Protein AF-A0A661UA12-F1 (afdb_monomer)

Secondary structure (DSSP, 8-state):
-----S-EEE---TTTT-EEE---GGGGT---THHHHHHHHHHHHTT-HHHHHHHHHHHHHHHHS--THHHHHHSS-EEESS-HHHHHHHHHHHHHHHHHTT--EEEEESS--HHHHHHHHHHHHHHT-EEEE-HHHHHHHHHHHHHS--GGGS----S-HHHHHHHHHHHHHHHHHHS-HHHHHHHT-TTTBSSSSSB-HHHHHHHHHHHHHHHHHTT-S-------

Solvent-accessible surface area (backbone atoms only — not comparable to full-a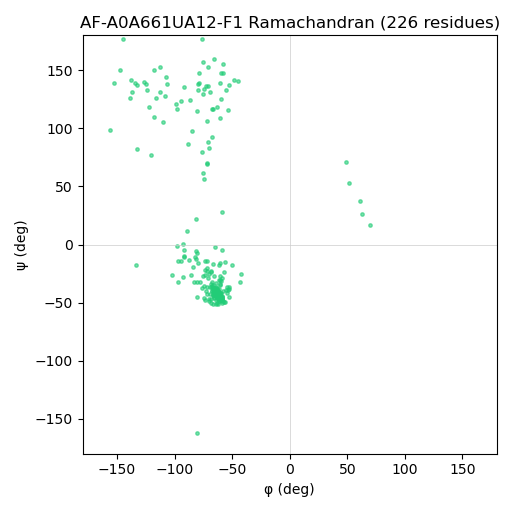tom values): 13070 Å² total; per-residue (Å²): 129,100,76,85,63,72,57,46,77,50,68,74,47,47,76,44,62,37,68,37,71,50,68,57,78,67,53,75,73,63,73,46,70,61,59,60,50,50,53,50,50,49,60,61,42,58,75,34,71,66,49,46,52,50,52,49,51,48,50,51,54,56,69,68,42,84,64,59,68,59,51,66,51,62,70,33,58,70,36,47,65,41,47,73,64,60,49,31,52,50,50,35,54,51,40,50,53,33,52,78,69,72,26,53,42,38,39,40,43,55,57,51,35,67,70,57,44,52,35,50,52,51,28,19,64,77,56,71,34,42,72,49,76,44,55,67,59,50,48,52,52,51,53,49,43,72,78,49,77,57,83,80,56,57,70,92,58,96,71,49,72,68,55,56,54,50,50,48,62,71,43,45,66,56,49,61,76,48,34,56,75,68,54,47,57,48,30,63,33,62,55,39,14,73,43,71,74,45,59,27,75,60,30,47,49,54,52,51,54,54,48,53,51,51,37,62,80,65,61,58,61,80,79,81,84,69,86,126

Foldseek 3Di:
DPDDDLAAEDEDACLQQFWDQPPDPCVVVVPDCVVVVVVVVCVVCVVDPVSVVVVVVVVVVCVPPPPCVVVVRVVRDIDGNHDLVNLLVVLLVVLVVCVVSVHAYEYEDDNFFPSNLVSNVVSCVVSVHHYDYLLVLLLVVLVVCVVPVDPVLPQPDPPDPPPLVVCQVVCVVVSPVRDDPSLQSSQPPSSQHSHSIHGGPVVVVSVVVVVVVSCVVVVSDDDPPDDD

Radius of gyration: 23.51 Å; Cα contacts (8 Å, |Δi|>4): 209; chains: 1; bounding box: 49×46×76 Å

Mean predicted aligned error: 14.19 Å

Nearest PDB structures (foldseek):
  3lfh-assembly2_D  TM=7.472E-01  e=1.656E+00  Caldanaerobacter subterraneus subsp. tengcongensis MB4
  5ffn-assembly1_A  TM=6.447E-01  e=1.310E+00  Bacillus sp. (in: firmicutes)
  5d0n-assembly1_A  TM=3.397E-01  e=5.448E-01  Zea mays
  4bjh-assembly1_A  TM=2.799E-01  e=3.835E-01  Aquifex aeolicus
  3d6n-assembly1_A  TM=2.939E-01  e=1.562E+00  Aquifex aeolicus

pLDDT: mean 73.36, std 19.19, range [36.31, 96.56]

Structure (mmCIF, N/CA/C/O backbone):
data_AF-A0A661UA12-F1
#
_entry.id   AF-A0A661UA12-F1
#
loop_
_atom_site.group_PDB
_atom_site.id
_atom_site.type_symbol
_atom_site.label_atom_id
_atom_site.label_alt_id
_atom_site.label_comp_id
_atom_site.label_asym_id
_atom_site.label_entity_id
_atom_site.label_seq_id
_atom_site.pdbx_PDB_ins_code
_atom_site.Cartn_x
_atom_site.Cartn_y
_atom_site.Cartn_z
_atom_site.occupancy
_atom_site.B_iso_or_equiv
_atom_site.auth_seq_id
_atom_site.auth_comp_id
_atom_site.auth_asym_id
_atom_site.auth_atom_id
_atom_site.pdbx_PDB_model_num
ATOM 1 N N . LEU A 1 1 ? -16.266 -18.232 2.743 1.00 44.91 1 LEU A N 1
ATOM 2 C CA . LEU A 1 1 ? -15.903 -18.510 4.149 1.00 44.91 1 LEU A CA 1
ATOM 3 C C . LEU A 1 1 ? -16.726 -17.571 5.021 1.00 44.91 1 LEU A C 1
ATOM 5 O O . LEU A 1 1 ? -16.689 -16.376 4.735 1.00 44.91 1 LEU A O 1
ATOM 9 N N . PRO A 1 2 ? -17.507 -18.055 5.996 1.00 63.28 2 PRO A N 1
ATOM 10 C CA . PRO A 1 2 ? -18.133 -17.186 6.984 1.00 63.28 2 PRO A CA 1
ATOM 11 C C . PRO A 1 2 ? -17.053 -16.765 7.990 1.00 63.28 2 PRO A C 1
ATOM 13 O O . PRO A 1 2 ? -16.884 -17.390 9.028 1.00 63.28 2 PRO A O 1
ATOM 16 N N . LEU A 1 3 ? -16.236 -15.783 7.607 1.00 75.75 3 LEU A N 1
ATOM 17 C CA . LEU A 1 3 ? -15.253 -15.160 8.494 1.00 75.75 3 LEU A CA 1
ATOM 18 C C . LEU A 1 3 ? -15.909 -13.946 9.155 1.00 75.75 3 LEU A C 1
ATOM 20 O O . LEU A 1 3 ? -16.553 -13.160 8.453 1.00 75.75 3 LEU A O 1
ATOM 24 N N . ASP A 1 4 ? -15.699 -13.794 10.460 1.00 84.25 4 ASP A N 1
ATOM 25 C CA . ASP A 1 4 ? -16.100 -12.627 11.253 1.00 84.25 4 ASP A CA 1
ATOM 26 C C . ASP A 1 4 ? -14.847 -11.996 11.886 1.00 84.25 4 ASP A C 1
ATOM 28 O O . ASP A 1 4 ? -14.501 -12.313 13.021 1.00 84.25 4 ASP A O 1
AT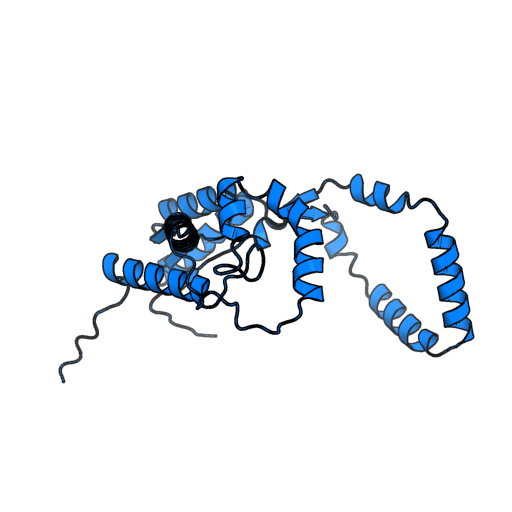OM 32 N N . PRO A 1 5 ? -14.046 -11.247 11.104 1.00 89.75 5 PRO A N 1
ATOM 33 C CA . PRO A 1 5 ? -12.780 -10.712 11.586 1.00 89.75 5 PRO A CA 1
ATOM 34 C C . PRO A 1 5 ? -12.985 -9.462 12.450 1.00 89.75 5 PRO A C 1
ATOM 36 O O . PRO A 1 5 ? -13.718 -8.555 12.060 1.00 89.75 5 PRO A O 1
ATOM 39 N N . ASP A 1 6 ? -12.232 -9.353 13.545 1.00 90.62 6 ASP A N 1
ATOM 40 C CA . ASP A 1 6 ? -12.213 -8.155 14.404 1.00 90.62 6 ASP A CA 1
ATOM 41 C C . ASP A 1 6 ? -11.505 -6.955 13.756 1.00 90.62 6 ASP A C 1
ATOM 43 O O . ASP A 1 6 ? -11.707 -5.807 14.146 1.00 90.62 6 ASP A O 1
ATOM 47 N N . LEU A 1 7 ? -10.665 -7.215 12.753 1.00 92.62 7 LEU A N 1
ATOM 48 C CA . LEU A 1 7 ? -9.922 -6.219 11.991 1.00 92.62 7 LEU A CA 1
ATOM 49 C C . LEU A 1 7 ? -9.634 -6.758 10.591 1.00 92.62 7 LEU A C 1
ATOM 51 O O . LEU A 1 7 ? -9.221 -7.905 10.420 1.00 92.62 7 LEU A O 1
ATOM 55 N N . VAL A 1 8 ? -9.770 -5.900 9.583 1.00 94.19 8 VAL A N 1
ATOM 56 C CA . VAL A 1 8 ? -9.241 -6.158 8.241 1.00 94.19 8 VAL A CA 1
ATOM 57 C C . VAL A 1 8 ? -8.050 -5.242 8.001 1.00 94.19 8 VAL A C 1
ATOM 59 O O . VAL A 1 8 ? -8.159 -4.024 8.142 1.00 94.19 8 VAL A O 1
ATOM 62 N N . THR A 1 9 ? -6.921 -5.814 7.592 1.00 94.00 9 THR A N 1
ATOM 63 C CA . THR A 1 9 ? -5.794 -5.061 7.037 1.00 94.00 9 THR A CA 1
ATOM 64 C C . THR A 1 9 ? -5.728 -5.299 5.534 1.00 94.00 9 THR A C 1
ATOM 66 O O . THR A 1 9 ? -5.950 -6.414 5.058 1.00 94.00 9 THR A O 1
ATOM 69 N N . LEU A 1 10 ? -5.465 -4.248 4.760 1.00 93.75 10 LEU A N 1
ATOM 70 C CA . LEU A 1 10 ? -5.360 -4.353 3.308 1.00 93.75 10 LEU A CA 1
ATOM 71 C C . LEU A 1 10 ? -4.192 -3.520 2.796 1.00 93.75 10 LEU A C 1
ATOM 73 O O . LEU A 1 10 ? -4.128 -2.312 3.015 1.00 93.75 10 LEU A O 1
ATOM 77 N N . CYS A 1 11 ? -3.322 -4.182 2.042 1.00 88.62 11 CYS A N 1
ATOM 78 C CA . CYS A 1 11 ? -2.333 -3.544 1.195 1.00 88.62 11 CYS A CA 1
ATOM 79 C C . CYS A 1 11 ? -2.506 -4.050 -0.224 1.00 88.62 11 CYS A C 1
ATOM 81 O O . CYS A 1 11 ? -2.598 -5.254 -0.468 1.00 88.62 11 CYS A O 1
ATOM 83 N N . VAL A 1 12 ? -2.508 -3.111 -1.158 1.00 80.44 12 VAL A N 1
ATOM 84 C CA . VAL A 1 12 ? -2.514 -3.396 -2.584 1.00 80.44 12 VAL A CA 1
ATOM 85 C C . VAL A 1 12 ? -1.225 -2.815 -3.134 1.00 80.44 12 VAL A C 1
ATOM 87 O O . VAL A 1 12 ? -1.053 -1.608 -3.112 1.00 80.44 12 VAL A O 1
ATOM 90 N N . GLY A 1 13 ? -0.277 -3.663 -3.527 1.00 75.00 13 GLY A N 1
ATOM 91 C CA . GLY A 1 13 ? 1.028 -3.204 -4.016 1.00 75.00 13 GLY A CA 1
ATOM 92 C C . GLY A 1 13 ? 0.996 -2.757 -5.482 1.00 75.00 13 GLY A C 1
ATOM 93 O O . GLY A 1 13 ? -0.061 -2.588 -6.089 1.00 75.00 13 GLY A O 1
ATOM 94 N N . VAL A 1 14 ? 2.178 -2.682 -6.096 1.00 78.06 14 VAL A N 1
ATOM 95 C CA . VAL A 1 14 ? 2.393 -2.379 -7.530 1.00 78.06 14 VAL A CA 1
ATOM 96 C C . VAL A 1 14 ? 1.569 -3.192 -8.533 1.00 78.06 14 VAL A C 1
ATOM 98 O O . VAL A 1 14 ? 1.465 -2.800 -9.694 1.00 78.06 14 VAL A O 1
ATOM 101 N N . ASN A 1 15 ? 0.994 -4.325 -8.121 1.00 79.00 15 ASN A N 1
ATOM 102 C CA . ASN A 1 15 ? 0.318 -5.261 -9.018 1.00 79.00 15 ASN A CA 1
ATOM 103 C C . ASN A 1 15 ? -0.879 -4.669 -9.766 1.00 79.00 15 ASN A C 1
ATOM 105 O O . ASN A 1 15 ? -1.140 -5.072 -10.905 1.00 79.00 15 ASN A O 1
ATOM 109 N N . ASP A 1 16 ? -1.560 -3.711 -9.148 1.00 80.94 16 ASP A N 1
ATOM 110 C CA . ASP A 1 16 ? -2.721 -3.038 -9.728 1.00 80.94 16 ASP A CA 1
ATOM 111 C C . ASP A 1 16 ? -2.302 -1.907 -10.669 1.00 80.94 16 ASP A C 1
ATOM 113 O O . ASP A 1 16 ? -2.936 -1.681 -11.700 1.00 80.94 16 ASP A O 1
ATOM 117 N N . ALA A 1 17 ? -1.173 -1.265 -10.369 1.00 79.06 17 ALA A N 1
ATOM 118 C CA . ALA A 1 17 ? -0.608 -0.204 -11.187 1.00 79.06 17 ALA A CA 1
ATOM 119 C C . ALA A 1 17 ? 0.194 -0.720 -12.395 1.00 79.06 17 ALA A C 1
ATOM 121 O O . ALA A 1 17 ? 0.512 0.066 -13.291 1.00 79.06 17 ALA A O 1
ATOM 122 N N . PHE A 1 18 ? 0.525 -2.020 -12.450 1.00 77.56 18 PHE A N 1
ATOM 123 C CA . PHE A 1 18 ? 1.264 -2.589 -13.576 1.00 77.56 18 PHE A CA 1
ATOM 124 C C . PHE A 1 18 ? 0.559 -2.322 -14.897 1.00 77.56 18 PHE A C 1
ATOM 126 O O . PHE A 1 18 ? -0.634 -2.576 -15.037 1.00 77.56 18 PHE A O 1
ATOM 133 N N . THR A 1 19 ? 1.308 -1.866 -15.896 1.00 71.81 19 THR A N 1
ATOM 134 C CA . THR A 1 19 ? 0.745 -1.676 -17.223 1.00 71.81 19 THR A CA 1
ATOM 135 C C . THR A 1 19 ? 0.667 -3.002 -17.970 1.00 71.81 19 THR A C 1
ATOM 137 O O . THR A 1 19 ? 1.610 -3.793 -18.010 1.00 71.81 19 THR A O 1
ATOM 140 N N . ILE A 1 20 ? -0.487 -3.253 -18.571 1.00 67.94 20 ILE A N 1
ATOM 141 C CA . ILE A 1 20 ? -0.740 -4.373 -19.466 1.00 67.94 20 ILE A CA 1
ATOM 142 C C . ILE A 1 20 ? -0.971 -3.825 -20.878 1.00 67.94 20 ILE A C 1
ATOM 144 O O . ILE A 1 20 ? -1.424 -2.684 -21.028 1.00 67.94 20 ILE A O 1
ATOM 148 N N . PRO A 1 21 ? -0.679 -4.610 -21.929 1.00 63.12 21 PRO A N 1
ATOM 149 C CA . PRO A 1 21 ? -1.082 -4.235 -23.277 1.00 63.12 21 PRO A CA 1
ATOM 150 C C . PRO A 1 21 ? -2.583 -3.944 -23.287 1.00 63.12 21 PRO A C 1
ATOM 152 O O . PRO A 1 21 ? -3.349 -4.694 -22.670 1.00 63.12 21 PRO A O 1
ATOM 155 N N . ASN A 1 22 ? -3.008 -2.873 -23.962 1.00 55.47 22 ASN A N 1
ATOM 156 C CA . ASN A 1 22 ? -4.425 -2.588 -24.170 1.00 55.47 22 ASN A CA 1
ATOM 157 C C . ASN A 1 22 ? -5.005 -3.584 -25.183 1.00 55.47 22 ASN A C 1
ATOM 159 O O . ASN A 1 22 ? -5.306 -3.254 -26.327 1.00 55.47 22 ASN A O 1
ATOM 163 N N . LEU A 1 23 ? -5.120 -4.834 -24.742 1.00 54.69 23 LEU A N 1
ATOM 164 C CA . LEU A 1 23 ? -5.958 -5.833 -25.371 1.00 54.69 23 LEU A CA 1
ATOM 165 C C . LEU A 1 23 ? -7.383 -5.295 -25.226 1.00 54.69 23 LEU A C 1
ATOM 167 O O . LEU A 1 23 ? -7.834 -5.032 -24.105 1.00 54.69 23 LEU A O 1
ATOM 171 N N . CYS A 1 24 ? -8.041 -5.036 -26.357 1.00 43.31 24 CYS A N 1
ATOM 172 C CA . CYS A 1 24 ? -9.445 -4.635 -26.388 1.00 43.31 24 CYS A CA 1
ATOM 173 C C . CYS A 1 24 ? -10.251 -5.590 -25.498 1.00 43.31 24 CYS A C 1
ATOM 175 O O . CYS A 1 24 ? -9.977 -6.788 -25.480 1.00 43.31 24 CYS A O 1
ATOM 177 N N . ASP A 1 25 ? -11.238 -5.082 -24.758 1.00 45.53 25 ASP A N 1
ATOM 178 C CA . ASP A 1 25 ? -12.101 -5.909 -23.903 1.00 45.53 25 ASP A CA 1
ATOM 179 C C . ASP A 1 25 ? -12.816 -7.041 -24.678 1.00 45.53 25 ASP A C 1
ATOM 181 O O . ASP A 1 25 ? -13.226 -8.033 -24.074 1.00 45.53 25 ASP A O 1
ATOM 185 N N . ASP A 1 26 ? -12.844 -6.965 -26.013 1.00 43.41 26 ASP A N 1
ATOM 186 C CA . ASP A 1 26 ? -13.228 -8.048 -26.926 1.00 43.41 26 ASP A CA 1
ATOM 187 C C . ASP A 1 26 ? -12.391 -9.334 -26.760 1.00 43.41 26 ASP A C 1
ATOM 189 O O . ASP A 1 26 ? -12.880 -10.435 -27.027 1.00 43.41 26 ASP A O 1
ATOM 193 N N . ASP A 1 27 ? -11.165 -9.250 -26.228 1.00 43.84 27 ASP A N 1
ATOM 194 C CA . ASP A 1 27 ? -10.317 -10.420 -25.976 1.00 43.84 27 ASP A CA 1
ATOM 195 C C . ASP A 1 27 ? -10.771 -11.277 -24.783 1.00 43.84 27 ASP A C 1
ATOM 197 O O . ASP A 1 27 ? -10.368 -12.440 -24.663 1.00 43.84 27 ASP A O 1
ATOM 201 N N . LYS A 1 28 ? -11.674 -10.768 -23.930 1.00 44.34 28 LYS A N 1
ATOM 202 C CA . LYS A 1 28 ? -12.352 -11.607 -22.924 1.00 44.34 28 LYS A CA 1
ATOM 203 C C . LYS A 1 28 ? -13.270 -12.641 -23.589 1.00 44.34 28 LYS A C 1
ATOM 205 O O . LYS A 1 28 ? -13.429 -13.734 -23.049 1.00 44.34 28 LYS A O 1
ATOM 210 N N . ASN A 1 29 ? -13.779 -12.346 -24.790 1.00 43.44 29 ASN A N 1
ATOM 211 C CA . ASN A 1 29 ? -14.587 -13.261 -25.601 1.00 43.44 29 ASN A CA 1
ATOM 212 C C . ASN A 1 29 ? -13.762 -14.059 -26.636 1.00 43.44 29 ASN A C 1
ATOM 214 O O . ASN A 1 29 ? -14.229 -15.089 -27.122 1.00 43.44 29 ASN A O 1
ATOM 218 N N . LEU A 1 30 ? -12.510 -13.670 -26.919 1.00 41.44 30 LEU A N 1
ATOM 219 C CA . LEU A 1 30 ? -11.564 -14.426 -27.764 1.00 41.44 30 LEU A CA 1
ATOM 220 C C . LEU A 1 30 ? -10.702 -15.450 -27.001 1.00 41.44 30 LEU A C 1
ATOM 222 O O . LEU A 1 30 ? -9.793 -16.062 -27.577 1.00 41.44 30 LEU A O 1
ATOM 226 N N . TYR A 1 31 ? -11.020 -15.754 -25.739 1.00 45.03 31 TYR A N 1
ATOM 227 C CA . TYR A 1 31 ? -10.494 -16.936 -25.039 1.00 45.03 31 TYR A CA 1
ATOM 228 C C . TYR A 1 31 ? -11.180 -18.228 -25.536 1.00 45.03 31 TYR A C 1
ATOM 230 O O . TYR A 1 31 ? -11.778 -19.010 -24.799 1.00 45.03 31 TYR A O 1
ATOM 238 N N . VAL A 1 32 ? -11.088 -18.439 -26.851 1.00 48.31 32 VAL A N 1
ATOM 239 C CA . VAL A 1 32 ? -11.777 -19.467 -27.628 1.00 48.31 32 VAL A CA 1
ATOM 240 C C . VAL A 1 32 ? -11.202 -20.866 -27.311 1.00 48.31 32 VAL A C 1
ATOM 242 O O . VAL A 1 32 ? -9.975 -21.046 -27.308 1.00 48.31 32 VAL A O 1
ATOM 245 N N . PRO A 1 33 ? -12.052 -21.901 -27.133 1.00 52.94 33 PRO A N 1
ATOM 246 C CA . PRO A 1 33 ? -11.691 -23.325 -26.996 1.00 52.94 33 PRO A CA 1
ATOM 247 C C . PRO A 1 33 ? -10.606 -23.835 -27.966 1.00 52.94 33 PRO A C 1
ATOM 249 O O . PRO A 1 33 ? -9.846 -24.755 -27.650 1.00 52.94 33 PRO A O 1
ATOM 252 N N . TRP A 1 34 ? -10.477 -23.184 -29.121 1.00 48.50 34 TRP A N 1
ATOM 253 C CA . TRP A 1 34 ? -9.482 -23.430 -30.161 1.00 48.50 34 TRP A CA 1
ATOM 254 C C . TRP A 1 34 ? -8.026 -23.387 -29.665 1.00 48.50 34 TRP A C 1
ATOM 256 O O . TRP A 1 34 ? -7.217 -24.224 -30.060 1.00 48.50 34 TRP A O 1
ATOM 266 N N . ARG A 1 35 ? -7.665 -22.499 -28.724 1.00 52.84 35 ARG A N 1
ATOM 267 C CA . ARG A 1 35 ? -6.297 -22.474 -28.157 1.00 52.84 35 ARG A CA 1
ATOM 268 C C . ARG A 1 35 ? -5.990 -23.696 -27.292 1.00 52.84 35 ARG A C 1
ATOM 270 O O . ARG A 1 35 ? -4.853 -24.172 -27.291 1.00 52.84 35 ARG A O 1
ATOM 277 N N . ARG A 1 36 ? -6.983 -24.242 -26.577 1.00 57.56 36 ARG A N 1
ATOM 278 C CA . ARG A 1 36 ? -6.830 -25.522 -25.859 1.00 57.56 36 ARG A CA 1
ATOM 279 C C . ARG A 1 36 ? -6.626 -26.665 -26.847 1.00 57.56 36 ARG A C 1
ATOM 281 O O . ARG A 1 36 ? -5.760 -27.499 -26.594 1.00 57.56 36 ARG A O 1
ATOM 288 N N . PHE A 1 37 ? -7.356 -26.661 -27.962 1.00 62.09 37 PHE A N 1
ATOM 289 C CA . PHE A 1 37 ? -7.200 -27.643 -29.033 1.00 62.09 37 PHE A CA 1
ATOM 290 C C . PHE A 1 37 ? -5.814 -27.561 -29.687 1.00 62.09 37 PHE A C 1
ATOM 292 O O . PHE A 1 37 ? -5.107 -28.563 -29.699 1.00 62.09 37 PHE A O 1
ATOM 299 N N . ILE A 1 38 ? -5.356 -26.369 -30.093 1.00 64.38 38 ILE A N 1
ATOM 300 C CA . ILE A 1 38 ? -4.004 -26.163 -30.642 1.00 64.38 38 ILE A CA 1
ATOM 301 C C . ILE A 1 38 ? -2.933 -26.590 -29.640 1.00 64.38 38 ILE A C 1
ATOM 303 O O . ILE A 1 38 ? -1.985 -27.272 -30.012 1.00 64.38 38 ILE A O 1
ATOM 307 N N . ARG A 1 39 ? -3.058 -26.227 -28.358 1.00 63.00 39 ARG A N 1
ATOM 308 C CA . ARG A 1 39 ? -2.078 -26.620 -27.335 1.00 63.00 39 ARG A CA 1
ATOM 309 C C . ARG A 1 39 ? -2.029 -28.136 -27.156 1.00 63.00 39 ARG A C 1
ATOM 311 O O . ARG A 1 39 ? -0.947 -28.689 -26.987 1.00 63.00 39 ARG A O 1
ATOM 318 N N . LYS A 1 40 ? -3.185 -28.806 -27.199 1.00 67.12 40 LYS A N 1
ATOM 319 C CA . LYS A 1 40 ? -3.282 -30.266 -27.102 1.00 67.12 40 LYS A CA 1
ATOM 320 C C . LYS A 1 40 ? -2.683 -30.923 -28.347 1.00 67.12 40 LYS A C 1
ATOM 322 O O . LYS A 1 40 ? -1.817 -31.771 -28.198 1.00 67.12 40 LYS A O 1
ATOM 327 N N . ALA A 1 41 ? -3.035 -30.449 -29.542 1.00 67.81 41 ALA A N 1
ATOM 328 C CA . ALA A 1 41 ? -2.470 -30.902 -30.810 1.00 67.81 41 ALA A CA 1
ATOM 329 C C . ALA A 1 41 ? -0.949 -30.698 -30.866 1.00 67.81 41 ALA A C 1
ATOM 331 O O . ALA A 1 41 ? -0.230 -31.632 -31.191 1.00 67.81 41 ALA A O 1
ATOM 332 N N . ARG A 1 42 ? -0.436 -29.532 -30.456 1.00 67.38 42 ARG A N 1
ATOM 333 C CA . ARG A 1 42 ? 1.007 -29.244 -30.392 1.00 67.38 42 ARG A CA 1
ATOM 334 C C . ARG A 1 42 ? 1.724 -30.125 -29.372 1.00 67.38 42 ARG A C 1
ATOM 336 O O . ARG A 1 42 ? 2.833 -30.567 -29.638 1.00 67.38 42 ARG A O 1
ATOM 343 N N . LYS A 1 43 ? 1.092 -30.427 -28.232 1.00 69.06 43 LYS A N 1
ATOM 344 C CA . LYS A 1 43 ? 1.632 -31.370 -27.239 1.00 69.06 43 LYS A CA 1
ATOM 345 C C . LYS A 1 43 ? 1.695 -32.795 -27.797 1.00 69.06 43 LYS A C 1
ATOM 347 O O . LYS A 1 43 ? 2.678 -33.485 -27.565 1.00 69.06 43 LYS A O 1
ATOM 352 N N . THR A 1 44 ? 0.685 -33.228 -28.548 1.00 70.94 44 THR A N 1
ATOM 353 C CA . THR A 1 44 ? 0.672 -34.554 -29.184 1.00 70.94 44 THR A CA 1
ATOM 354 C C . THR A 1 44 ? 1.692 -34.631 -30.321 1.00 70.94 44 THR A C 1
ATOM 356 O O . THR A 1 44 ? 2.518 -35.537 -30.348 1.00 70.94 44 THR A O 1
ATOM 359 N N . LEU A 1 45 ? 1.700 -33.637 -31.210 1.00 66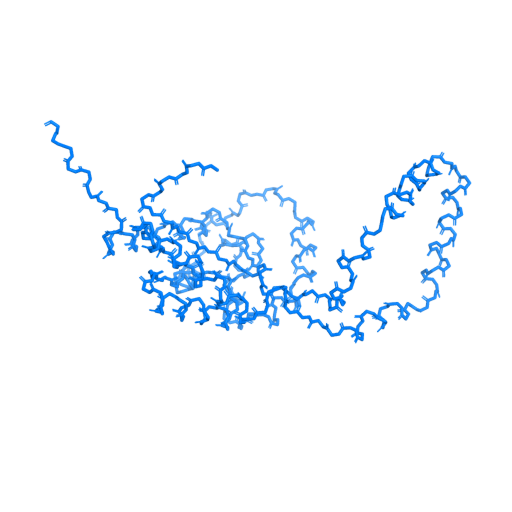.88 45 LEU A N 1
ATOM 360 C CA . LEU A 1 45 ? 2.592 -33.557 -32.366 1.00 66.88 45 LEU A CA 1
ATOM 361 C C . LEU A 1 45 ? 4.051 -33.289 -31.974 1.00 66.88 45 LEU A C 1
ATOM 363 O O . LEU A 1 45 ? 4.948 -33.717 -32.688 1.00 66.88 45 LEU A O 1
ATOM 367 N N . GLY A 1 46 ? 4.311 -32.673 -30.817 1.00 60.16 46 GLY A N 1
ATOM 368 C CA . GLY A 1 46 ? 5.656 -32.453 -30.273 1.00 60.16 46 GLY A CA 1
ATOM 369 C C . GLY A 1 46 ? 6.456 -33.731 -29.994 1.00 60.16 46 GLY A C 1
ATOM 370 O O . GLY A 1 46 ? 7.673 -33.660 -29.871 1.00 60.16 46 GLY A O 1
ATOM 371 N N . HIS A 1 47 ? 5.802 -34.898 -29.952 1.00 66.94 47 HIS A N 1
ATOM 372 C CA . HIS A 1 47 ? 6.472 -36.201 -29.860 1.00 66.94 47 HIS A CA 1
ATOM 373 C C . HIS A 1 47 ? 6.969 -36.718 -31.223 1.00 66.94 47 HIS A C 1
ATOM 375 O O . HIS A 1 47 ? 7.730 -37.681 -31.280 1.00 66.94 47 HIS A O 1
ATOM 381 N N . SER A 1 48 ? 6.570 -36.083 -32.330 1.00 73.44 48 SER A N 1
ATOM 382 C CA . SER A 1 48 ? 7.076 -36.393 -33.666 1.00 73.44 48 SER A CA 1
ATOM 383 C C . SER A 1 48 ? 8.350 -35.601 -33.951 1.00 73.44 48 SER A C 1
ATOM 385 O O . SER A 1 48 ? 8.356 -34.366 -33.919 1.00 73.44 48 SER A O 1
ATOM 387 N N . ARG A 1 49 ? 9.429 -36.317 -34.297 1.00 68.75 49 ARG A N 1
ATOM 388 C CA . ARG A 1 49 ? 10.712 -35.728 -34.727 1.00 68.75 49 ARG A CA 1
ATOM 389 C C . ARG A 1 49 ? 10.567 -34.846 -35.972 1.00 68.75 49 ARG A C 1
ATOM 391 O O . ARG A 1 49 ? 11.269 -33.851 -36.111 1.00 68.75 49 ARG A O 1
ATOM 398 N N . LEU A 1 50 ? 9.620 -35.176 -36.852 1.00 71.31 50 LEU A N 1
ATOM 399 C CA . LEU A 1 50 ? 9.330 -34.391 -38.052 1.00 71.31 50 LEU A CA 1
ATOM 400 C C . LEU A 1 50 ? 8.643 -33.066 -37.701 1.00 71.31 50 LEU A C 1
ATOM 402 O O . LEU A 1 50 ? 9.010 -32.021 -38.228 1.00 71.31 50 LEU A O 1
ATOM 406 N N . PHE A 1 51 ? 7.686 -33.088 -36.769 1.00 69.75 51 PHE A N 1
ATOM 407 C CA . PHE A 1 51 ? 7.016 -31.873 -36.307 1.00 69.75 51 PHE A CA 1
ATOM 408 C C . PHE A 1 51 ? 7.968 -30.958 -35.537 1.00 69.75 51 PHE A C 1
ATOM 410 O O . PHE A 1 51 ? 7.911 -29.751 -35.716 1.00 69.75 51 PHE A O 1
ATOM 417 N N . THR A 1 52 ? 8.884 -31.503 -34.733 1.00 65.06 52 THR A N 1
ATOM 418 C CA . THR A 1 52 ? 9.904 -30.696 -34.040 1.00 65.06 52 THR A CA 1
ATOM 419 C C . THR A 1 52 ? 10.905 -30.071 -35.011 1.00 65.06 52 THR A C 1
ATOM 421 O O . THR A 1 52 ? 11.283 -28.917 -34.814 1.00 65.06 52 THR A O 1
ATOM 424 N N . LEU A 1 53 ? 11.284 -30.767 -36.089 1.00 70.56 53 LEU A N 1
ATOM 425 C CA . LEU A 1 53 ? 12.107 -30.203 -37.169 1.00 70.56 53 LEU A CA 1
ATOM 426 C C . LEU A 1 53 ? 11.373 -29.094 -37.936 1.00 70.56 53 LEU A C 1
ATOM 428 O O . LEU A 1 53 ? 11.941 -28.026 -38.161 1.00 70.56 53 LEU A O 1
ATOM 432 N N . LEU A 1 54 ? 10.103 -29.311 -38.285 1.00 69.44 54 LEU A N 1
ATOM 433 C CA . LEU A 1 54 ? 9.277 -28.313 -38.966 1.00 69.44 54 LEU A CA 1
ATOM 434 C C . LEU A 1 54 ? 8.980 -27.100 -38.074 1.00 69.44 54 LEU A C 1
ATOM 436 O O . LEU A 1 54 ? 9.116 -25.974 -38.537 1.00 69.44 54 LEU A O 1
ATOM 440 N N . ASP A 1 55 ? 8.647 -27.299 -36.797 1.00 64.00 55 ASP A N 1
ATOM 441 C CA . ASP A 1 55 ? 8.413 -26.214 -35.831 1.00 64.00 55 ASP A CA 1
ATOM 442 C C . ASP A 1 55 ? 9.707 -25.416 -35.615 1.00 64.00 55 ASP A C 1
ATOM 444 O O . ASP A 1 55 ? 9.681 -24.190 -35.597 1.00 64.00 55 ASP A O 1
ATOM 448 N N . SER A 1 56 ? 10.866 -26.083 -35.579 1.00 65.31 56 SER A N 1
ATOM 449 C CA . SER A 1 56 ? 12.176 -25.420 -35.508 1.00 65.31 56 SER A CA 1
ATOM 450 C C . SER A 1 56 ? 12.493 -24.609 -36.770 1.00 65.31 56 SER A C 1
ATOM 452 O O . SER A 1 56 ? 12.965 -23.476 -36.662 1.00 65.31 56 SER A O 1
ATOM 454 N N . GLY A 1 57 ? 12.192 -25.139 -37.960 1.00 67.75 57 GLY A N 1
ATOM 455 C CA . GLY A 1 57 ? 12.350 -24.426 -39.233 1.00 67.75 57 GLY A CA 1
ATOM 456 C C . GLY A 1 57 ? 11.404 -23.228 -39.368 1.00 67.75 57 GLY A C 1
ATOM 457 O O . GLY A 1 57 ? 11.814 -22.155 -39.809 1.00 67.75 57 GLY A O 1
ATOM 458 N N . VAL A 1 58 ? 10.159 -23.372 -38.909 1.00 65.56 58 VAL A N 1
ATOM 459 C CA . VAL A 1 58 ? 9.161 -22.296 -38.848 1.00 65.56 58 VAL A CA 1
ATOM 460 C C . VAL A 1 58 ? 9.573 -21.228 -37.832 1.00 65.56 58 VAL A C 1
ATOM 462 O O . VAL A 1 58 ? 9.519 -20.045 -38.152 1.00 65.56 58 VAL A O 1
ATOM 465 N N . ILE A 1 59 ? 10.059 -21.605 -36.645 1.00 57.97 59 ILE A N 1
ATOM 466 C CA . ILE A 1 59 ? 10.595 -20.666 -35.644 1.00 57.97 59 ILE A CA 1
ATOM 467 C C . ILE A 1 59 ? 11.815 -19.924 -36.198 1.00 57.97 59 ILE A C 1
ATOM 469 O O . ILE A 1 59 ? 11.943 -18.721 -35.977 1.00 57.97 59 ILE A O 1
ATOM 473 N N . TRP A 1 60 ? 12.693 -20.599 -36.939 1.00 61.97 60 TRP A N 1
ATOM 474 C CA . TRP A 1 60 ? 13.844 -19.976 -37.594 1.00 61.97 60 TRP A CA 1
ATOM 475 C C . TRP A 1 60 ? 13.426 -18.981 -38.692 1.00 61.97 60 TRP A C 1
ATOM 477 O O . TRP A 1 60 ? 13.954 -17.870 -38.742 1.00 61.97 60 TRP A O 1
ATOM 487 N N . LEU A 1 61 ? 12.419 -19.317 -39.505 1.00 56.41 61 LEU A N 1
ATOM 488 C CA . LEU A 1 61 ? 11.822 -18.421 -40.507 1.00 56.41 61 LEU A CA 1
ATOM 489 C C . LEU A 1 61 ? 11.094 -17.223 -39.875 1.00 56.41 61 LEU A C 1
ATOM 491 O O . LEU A 1 61 ? 11.222 -16.102 -40.364 1.00 56.41 61 LEU A O 1
ATOM 495 N N . ILE A 1 62 ? 10.371 -17.434 -38.772 1.00 55.22 62 ILE A N 1
ATOM 496 C CA . ILE A 1 62 ? 9.698 -16.370 -38.009 1.00 55.22 62 ILE A CA 1
ATOM 497 C C . ILE A 1 62 ? 10.728 -15.445 -37.349 1.00 55.22 62 ILE A C 1
ATOM 499 O O . ILE A 1 62 ? 10.554 -14.232 -37.387 1.00 55.22 62 ILE A O 1
ATOM 503 N N . LYS A 1 63 ? 11.825 -15.990 -36.803 1.00 52.41 63 LYS A N 1
ATOM 504 C CA . LYS A 1 63 ? 12.931 -15.208 -36.219 1.00 52.41 63 LYS A CA 1
ATOM 505 C C . LYS A 1 63 ? 13.732 -14.407 -37.254 1.00 52.41 63 LYS A C 1
ATOM 507 O O . LYS A 1 63 ? 14.374 -13.434 -36.877 1.00 52.41 63 LYS A O 1
ATOM 512 N N . ARG A 1 64 ? 13.725 -14.813 -38.531 1.00 51.28 64 ARG A N 1
ATOM 513 C CA . ARG A 1 64 ? 14.402 -14.106 -39.636 1.00 51.28 64 ARG A CA 1
ATOM 514 C C . ARG A 1 64 ? 13.562 -13.015 -40.293 1.00 51.28 64 ARG A C 1
ATOM 516 O O . ARG A 1 64 ? 14.117 -12.207 -41.034 1.00 51.28 64 ARG A O 1
ATOM 523 N N . ARG A 1 65 ? 12.253 -12.958 -40.039 1.00 41.41 65 ARG A N 1
ATOM 524 C CA . ARG A 1 65 ? 11.479 -11.762 -40.374 1.00 41.41 65 ARG A CA 1
ATOM 525 C C . ARG A 1 65 ? 11.820 -10.693 -39.332 1.00 41.41 65 ARG A C 1
ATOM 527 O O . ARG A 1 65 ? 11.736 -11.011 -38.146 1.00 41.41 65 ARG A O 1
ATOM 534 N N . PRO A 1 66 ? 12.187 -9.454 -39.719 1.00 40.00 66 PRO A N 1
ATOM 535 C CA . PRO A 1 66 ? 12.189 -8.354 -38.765 1.00 40.00 66 PRO A CA 1
ATOM 536 C C . PRO A 1 66 ? 10.793 -8.331 -38.147 1.00 40.00 66 PRO A C 1
ATOM 538 O O . PRO A 1 66 ? 9.789 -8.233 -38.853 1.00 40.00 66 PRO A O 1
ATOM 541 N N . THR A 1 67 ? 10.715 -8.594 -36.849 1.00 41.59 67 THR A N 1
ATOM 542 C CA . THR A 1 67 ? 9.455 -8.766 -36.138 1.00 41.59 67 THR A CA 1
ATOM 543 C C . THR A 1 67 ? 8.738 -7.424 -36.048 1.00 41.59 67 THR A C 1
ATOM 545 O O . THR A 1 67 ? 8.763 -6.789 -35.001 1.00 41.59 67 THR A O 1
ATOM 548 N N . SER A 1 68 ? 8.012 -7.036 -37.100 1.00 42.41 68 SER A N 1
ATOM 549 C CA . SER A 1 68 ? 6.964 -6.003 -37.028 1.00 42.41 68 SER A CA 1
ATOM 550 C C . SER A 1 68 ? 5.786 -6.435 -36.137 1.00 42.41 68 SER A C 1
ATOM 552 O O . SER A 1 68 ? 4.864 -5.673 -35.869 1.00 42.41 68 SER A O 1
ATOM 554 N N . VAL A 1 69 ? 5.824 -7.661 -35.601 1.00 42.25 69 VAL A N 1
ATOM 555 C CA . VAL A 1 69 ? 4.929 -8.136 -34.535 1.00 42.25 69 VAL A CA 1
ATOM 556 C C . VAL A 1 69 ? 5.210 -7.423 -33.202 1.00 42.25 69 VAL A C 1
ATOM 558 O O . VAL A 1 69 ? 4.305 -7.323 -32.374 1.00 42.25 69 VAL A O 1
ATOM 561 N N . ASN A 1 70 ? 6.415 -6.869 -33.003 1.00 39.50 70 ASN A N 1
ATOM 562 C CA . ASN A 1 70 ? 6.652 -5.927 -31.905 1.00 39.50 70 ASN A CA 1
ATOM 563 C C . ASN A 1 70 ? 6.011 -4.557 -32.175 1.00 39.50 70 ASN A C 1
ATOM 565 O O . ASN A 1 70 ? 5.606 -3.909 -31.217 1.00 39.50 70 ASN A O 1
ATOM 569 N N . ASP A 1 71 ? 5.811 -4.168 -33.438 1.00 39.97 71 ASP A N 1
ATOM 570 C CA . ASP A 1 71 ? 5.168 -2.895 -33.795 1.00 39.97 71 ASP A CA 1
ATOM 571 C C . ASP A 1 71 ? 3.631 -2.959 -33.718 1.00 39.97 71 ASP A C 1
ATOM 573 O O . ASP A 1 71 ? 2.961 -2.008 -33.314 1.00 39.97 71 ASP A O 1
ATOM 577 N N . ALA A 1 72 ? 3.039 -4.121 -34.012 1.00 38.19 72 ALA A N 1
ATOM 578 C CA . ALA A 1 72 ? 1.593 -4.327 -33.874 1.00 38.19 72 ALA A CA 1
ATOM 579 C C . ALA A 1 72 ? 1.124 -4.418 -32.405 1.00 38.19 72 ALA A C 1
ATOM 581 O O . ALA A 1 72 ? -0.041 -4.169 -32.111 1.00 38.19 72 ALA A O 1
ATOM 582 N N . ARG A 1 73 ? 2.024 -4.763 -31.469 1.00 42.81 73 ARG A N 1
ATOM 583 C CA . ARG A 1 73 ? 1.764 -4.676 -30.020 1.00 42.81 73 ARG A CA 1
ATOM 584 C C . ARG A 1 73 ? 2.217 -3.354 -29.406 1.00 42.81 73 ARG A C 1
ATOM 586 O O . ARG A 1 73 ? 1.616 -2.949 -28.422 1.00 42.81 73 ARG A O 1
ATOM 593 N N . SER A 1 74 ? 3.226 -2.681 -29.965 1.00 44.47 74 SER A N 1
ATOM 594 C CA . SER A 1 74 ? 3.647 -1.350 -29.499 1.00 44.47 74 SER A CA 1
ATOM 595 C C . SER A 1 74 ? 2.662 -0.244 -29.895 1.00 44.47 74 SER A C 1
ATOM 597 O O . SER A 1 74 ? 2.604 0.784 -29.228 1.00 44.47 74 SER A O 1
ATOM 599 N N . SER A 1 75 ? 1.850 -0.470 -30.934 1.00 43.25 75 SER A N 1
ATOM 600 C CA . SER A 1 75 ? 0.757 0.426 -31.339 1.00 43.25 75 SER A CA 1
ATOM 601 C C . SER A 1 75 ? -0.514 0.284 -30.493 1.00 43.25 75 SER A C 1
ATOM 603 O O . SER A 1 75 ? -1.351 1.186 -30.496 1.00 43.25 75 SER A O 1
ATOM 605 N N . GLN A 1 76 ? -0.658 -0.797 -29.718 1.00 54.03 76 GLN A N 1
ATOM 606 C CA . GLN A 1 76 ? -1.672 -0.881 -28.668 1.00 54.03 76 GLN A CA 1
ATOM 607 C C . GLN A 1 76 ? -1.092 -0.236 -27.412 1.00 54.03 76 GLN A C 1
ATOM 609 O O . GLN A 1 76 ? -0.316 -0.863 -26.694 1.00 54.03 76 GLN A O 1
ATOM 614 N N . GLY A 1 77 ? -1.432 1.035 -27.170 1.00 61.94 77 GLY A N 1
ATOM 615 C CA . GLY A 1 77 ? -0.962 1.777 -25.996 1.00 61.94 77 GLY A CA 1
ATOM 616 C C . GLY A 1 77 ? -1.063 0.944 -24.713 1.00 61.94 77 GLY A C 1
ATOM 617 O O . GLY A 1 77 ? -2.004 0.180 -24.527 1.00 61.94 77 GLY A O 1
ATOM 618 N N . MET A 1 78 ? -0.073 1.040 -23.834 1.00 70.62 78 MET A N 1
ATOM 619 C CA . MET A 1 78 ? -0.092 0.325 -22.558 1.00 70.62 78 MET A CA 1
ATOM 620 C C . MET A 1 78 ? -1.081 1.016 -21.612 1.00 70.62 78 MET A C 1
ATOM 622 O O . MET A 1 78 ? -1.045 2.240 -21.486 1.00 70.62 78 MET A O 1
ATOM 626 N N . LYS A 1 79 ? -1.946 0.256 -20.932 1.00 72.62 79 LYS A N 1
ATOM 627 C CA . LYS A 1 79 ? -2.854 0.791 -19.901 1.00 72.62 79 LYS A CA 1
ATOM 628 C C . LYS A 1 79 ? -2.551 0.166 -18.542 1.00 72.62 79 LYS A C 1
ATOM 630 O O . LYS A 1 79 ? -2.097 -0.977 -18.517 1.00 72.62 79 LYS A O 1
ATOM 635 N N . PRO A 1 80 ? -2.775 0.863 -17.417 1.00 76.94 80 PRO A N 1
ATOM 636 C CA . PRO A 1 80 ? -2.699 0.225 -16.107 1.00 76.94 80 PRO A CA 1
ATOM 637 C C . PRO A 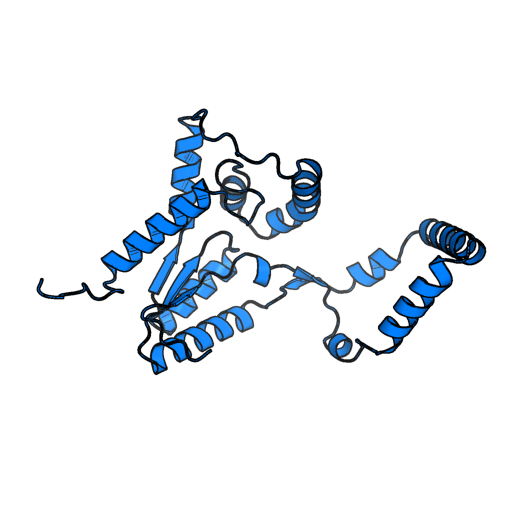1 80 ? -3.679 -0.954 -16.026 1.00 76.94 80 PRO A C 1
ATOM 639 O O . PRO A 1 80 ? -4.735 -0.949 -16.663 1.00 76.94 80 PRO A O 1
ATOM 642 N N . ARG A 1 81 ? -3.312 -1.984 -15.262 1.00 82.81 81 ARG A N 1
ATOM 643 C CA . ARG A 1 81 ? -4.122 -3.189 -15.059 1.00 82.81 81 ARG A CA 1
ATOM 644 C C . ARG A 1 81 ? -5.448 -2.858 -14.392 1.00 82.81 81 ARG A C 1
ATOM 646 O O . ARG A 1 81 ? -6.476 -3.401 -14.790 1.00 82.81 81 ARG A O 1
ATO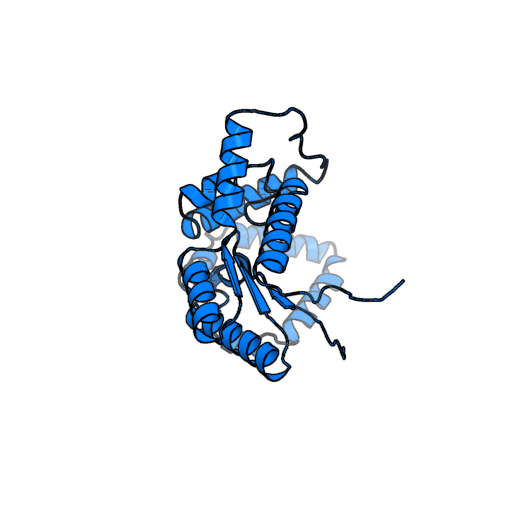M 653 N N . VAL A 1 82 ? -5.398 -1.978 -13.401 1.00 86.19 82 VAL A N 1
ATOM 654 C CA . VAL A 1 82 ? -6.552 -1.344 -12.777 1.00 86.19 82 VAL A CA 1
ATOM 655 C C . VAL A 1 82 ? -6.343 0.149 -12.940 1.00 86.19 82 VAL A C 1
ATOM 657 O O . VAL A 1 82 ? -5.343 0.668 -12.465 1.00 86.19 82 VAL A O 1
ATOM 660 N N . ASP A 1 83 ? -7.229 0.848 -13.643 1.00 89.56 83 ASP A N 1
ATOM 661 C CA . ASP A 1 83 ? -7.111 2.302 -13.733 1.00 89.56 83 ASP A CA 1
ATOM 662 C C . ASP A 1 83 ? -7.333 2.961 -12.362 1.00 89.56 83 ASP A C 1
ATOM 664 O O . ASP A 1 83 ? -7.929 2.381 -11.452 1.00 89.56 83 ASP A O 1
ATOM 668 N N . LEU A 1 84 ? -6.845 4.193 -12.215 1.00 90.31 84 LEU A N 1
ATOM 669 C CA . LEU A 1 84 ? -6.823 4.883 -10.927 1.00 90.31 84 LEU A CA 1
ATOM 670 C C . LEU A 1 84 ? -8.224 5.083 -10.326 1.00 90.31 84 LEU A C 1
ATOM 672 O O . LEU A 1 84 ? -8.376 5.031 -9.104 1.00 90.31 84 LEU A O 1
ATOM 676 N N . GLN A 1 85 ? -9.240 5.297 -11.168 1.00 92.00 85 GLN A N 1
ATOM 677 C CA . GLN A 1 85 ? -10.613 5.491 -10.713 1.00 92.00 85 GLN A CA 1
ATOM 678 C C . GLN A 1 85 ? -11.212 4.161 -10.251 1.00 92.00 85 GLN A C 1
ATOM 680 O O . GLN A 1 85 ? -11.697 4.080 -9.125 1.00 92.00 85 GLN A O 1
ATOM 685 N N . SER A 1 86 ? -11.072 3.094 -11.044 1.00 92.75 86 SER A N 1
ATOM 686 C CA . SER A 1 86 ? -11.490 1.746 -10.637 1.00 92.75 86 SER A CA 1
ATOM 687 C C . SER A 1 86 ? -10.795 1.287 -9.354 1.00 92.75 86 SER A C 1
ATOM 689 O O . SER A 1 86 ? -11.423 0.686 -8.485 1.00 92.75 86 SER A O 1
ATOM 691 N N . TYR A 1 87 ? -9.504 1.587 -9.197 1.00 94.00 87 TYR A N 1
ATOM 692 C CA . TYR A 1 87 ? -8.752 1.298 -7.977 1.00 94.00 87 TYR A CA 1
ATOM 693 C C . TYR A 1 87 ? -9.364 2.006 -6.759 1.00 94.00 87 TYR A C 1
ATOM 695 O O . TYR A 1 87 ? -9.639 1.374 -5.737 1.00 94.00 87 TYR A O 1
ATOM 703 N N . TYR A 1 88 ? -9.640 3.305 -6.885 1.00 95.31 88 TYR A N 1
ATOM 704 C CA . TYR A 1 88 ? -10.297 4.098 -5.849 1.00 95.31 88 TYR A CA 1
ATOM 705 C C . TYR A 1 88 ? -11.695 3.560 -5.497 1.00 95.31 88 TYR A C 1
ATOM 707 O O . TYR A 1 88 ? -12.006 3.370 -4.317 1.00 95.31 88 TYR A O 1
ATOM 715 N N . ASP A 1 89 ? -12.515 3.257 -6.504 1.00 95.19 89 ASP A N 1
ATOM 716 C CA . ASP A 1 89 ? -13.881 2.757 -6.323 1.00 95.19 89 ASP A CA 1
ATOM 717 C C . ASP A 1 89 ? -13.895 1.368 -5.665 1.00 95.19 89 ASP A C 1
ATOM 719 O O . ASP A 1 89 ? -14.713 1.101 -4.777 1.00 95.19 89 ASP A O 1
ATOM 723 N N . ASN A 1 90 ? -12.937 0.503 -6.014 1.00 94.94 90 ASN A N 1
ATOM 724 C CA . ASN A 1 90 ? -12.748 -0.796 -5.370 1.00 94.94 90 ASN A CA 1
ATOM 725 C C . ASN A 1 90 ? -12.422 -0.645 -3.879 1.00 94.94 90 ASN A C 1
ATOM 727 O O . ASN A 1 90 ? -13.039 -1.309 -3.042 1.00 94.94 90 ASN A O 1
ATOM 731 N N . LEU A 1 91 ? -11.495 0.252 -3.527 1.00 96.31 91 LEU A N 1
ATOM 732 C CA . LEU A 1 91 ? -11.145 0.514 -2.129 1.00 96.31 91 LEU A CA 1
ATOM 733 C C . LEU A 1 91 ? -12.332 1.067 -1.335 1.00 96.31 91 LEU A C 1
ATOM 735 O O . LEU A 1 91 ? -12.576 0.624 -0.210 1.00 96.31 91 LEU A O 1
ATOM 739 N N . LEU A 1 92 ? -13.108 1.986 -1.919 1.00 95.75 92 LEU A N 1
ATOM 740 C CA . LEU A 1 92 ? -14.336 2.479 -1.296 1.00 95.75 92 LEU A CA 1
ATOM 741 C C . LEU A 1 92 ? -15.353 1.359 -1.074 1.00 95.75 92 LEU A C 1
ATOM 743 O O . LEU A 1 92 ? -15.933 1.274 0.008 1.00 95.75 92 LEU A O 1
ATOM 747 N N . SER A 1 93 ? -15.558 0.492 -2.065 1.00 95.88 93 SER A N 1
ATOM 748 C CA . SER A 1 93 ? -16.485 -0.639 -1.967 1.00 95.88 93 SER A CA 1
ATOM 749 C C . SER A 1 93 ? -16.096 -1.603 -0.838 1.00 95.88 93 SER A C 1
ATOM 751 O O . SER A 1 93 ? -16.946 -2.010 -0.032 1.00 95.88 93 SER A O 1
ATOM 753 N N . ILE A 1 94 ? -14.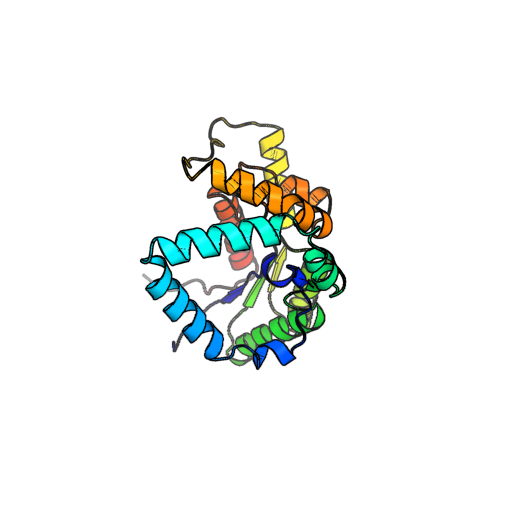799 -1.906 -0.709 1.00 95.38 94 ILE A N 1
ATOM 754 C CA . ILE A 1 94 ? -14.257 -2.717 0.390 1.00 95.38 94 ILE A CA 1
ATOM 755 C C . ILE A 1 94 ? -14.504 -2.023 1.733 1.00 95.38 94 ILE A C 1
ATOM 757 O O . ILE A 1 94 ? -15.095 -2.617 2.636 1.00 95.38 94 ILE A O 1
ATOM 761 N N . ALA A 1 95 ? -14.131 -0.749 1.857 1.00 95.31 95 ALA A N 1
ATOM 762 C CA . ALA A 1 95 ? -14.275 0.003 3.100 1.00 95.31 95 ALA A CA 1
ATOM 763 C C . ALA A 1 95 ? -15.735 0.143 3.550 1.00 95.31 95 ALA A C 1
ATOM 765 O O . ALA A 1 95 ? -16.051 -0.042 4.726 1.00 95.31 95 ALA A O 1
ATOM 766 N N . GLN A 1 96 ? -16.652 0.396 2.617 1.00 94.06 96 GLN A N 1
ATOM 767 C CA . GLN A 1 96 ? -18.087 0.417 2.893 1.00 94.06 96 GLN A CA 1
ATOM 768 C C . GLN A 1 96 ? -18.599 -0.951 3.349 1.00 94.06 96 GLN A C 1
ATOM 770 O O . GLN A 1 96 ? -19.459 -1.022 4.227 1.00 94.06 96 GLN A O 1
ATOM 775 N N . THR A 1 97 ? -18.078 -2.039 2.779 1.00 94.00 97 THR A N 1
ATOM 776 C CA . THR A 1 97 ? -18.448 -3.400 3.178 1.00 94.00 97 THR A CA 1
ATOM 777 C C . THR A 1 97 ? -18.004 -3.705 4.604 1.00 94.00 97 THR A C 1
ATOM 779 O O . THR A 1 97 ? -18.830 -4.175 5.387 1.00 94.00 97 THR A O 1
ATOM 782 N N . CYS A 1 98 ? -16.762 -3.376 4.969 1.00 93.94 98 CYS A N 1
ATOM 783 C CA . CYS A 1 98 ? -16.276 -3.511 6.345 1.00 93.94 98 CYS A CA 1
ATOM 784 C C . CYS A 1 98 ? -17.120 -2.666 7.309 1.00 93.94 98 CYS A C 1
ATOM 786 O O . CYS A 1 98 ? -17.634 -3.174 8.304 1.00 93.94 98 CYS A O 1
ATOM 788 N N . ARG A 1 99 ? -17.387 -1.404 6.950 1.00 92.19 99 ARG A N 1
ATOM 789 C CA . ARG A 1 99 ? -18.183 -0.484 7.771 1.00 92.19 99 ARG A CA 1
ATOM 790 C C . ARG A 1 99 ? -19.614 -0.966 8.008 1.00 92.19 99 ARG A C 1
ATOM 792 O O . ARG A 1 99 ? -20.096 -0.861 9.130 1.00 92.19 99 ARG A O 1
ATOM 799 N N . ARG A 1 100 ? -20.295 -1.512 6.991 1.00 92.69 100 ARG A N 1
ATOM 800 C CA . ARG A 1 100 ? -21.647 -2.093 7.146 1.00 92.69 100 ARG A CA 1
ATOM 801 C C . ARG A 1 100 ? -21.678 -3.265 8.127 1.00 92.69 100 ARG A C 1
ATOM 803 O O . ARG A 1 100 ? -22.721 -3.522 8.712 1.00 92.69 100 ARG A O 1
ATOM 810 N N . ARG A 1 101 ? -20.554 -3.963 8.288 1.00 91.62 101 ARG A N 1
ATOM 811 C CA . ARG A 1 101 ? -20.394 -5.075 9.231 1.00 91.62 101 ARG A CA 1
ATOM 812 C C . ARG A 1 101 ? -19.845 -4.641 10.591 1.00 91.62 101 ARG A C 1
ATOM 814 O O . ARG A 1 101 ? -19.662 -5.488 11.448 1.00 91.62 101 ARG A O 1
ATOM 821 N N . GLY A 1 102 ? -19.573 -3.349 10.795 1.00 91.62 102 GLY A N 1
ATOM 822 C CA . GLY A 1 102 ? -18.946 -2.858 12.025 1.00 91.62 102 GLY A CA 1
ATOM 823 C C . GLY A 1 102 ? -17.476 -3.260 12.179 1.00 91.62 102 GLY A C 1
ATOM 824 O O . GLY A 1 102 ? -16.945 -3.160 13.278 1.00 91.62 102 GLY A O 1
ATOM 825 N N . ILE A 1 103 ? -16.819 -3.689 11.097 1.00 92.38 103 ILE A N 1
ATOM 826 C CA . ILE A 1 103 ? -15.436 -4.171 11.115 1.00 92.38 103 ILE A CA 1
ATOM 827 C C . ILE A 1 103 ? -14.492 -3.007 10.769 1.00 92.38 103 ILE A C 1
ATOM 829 O O . ILE A 1 103 ? -14.646 -2.402 9.698 1.00 92.38 103 ILE A O 1
ATOM 833 N N . PRO A 1 104 ? -13.506 -2.678 11.621 1.00 93.94 104 PRO A N 1
ATOM 834 C CA . PRO A 1 104 ? -12.459 -1.720 11.295 1.00 93.94 104 PRO A CA 1
ATOM 835 C C . PRO A 1 104 ? -11.638 -2.171 10.081 1.00 93.94 104 PRO A C 1
ATOM 837 O O . PRO A 1 104 ? -11.272 -3.339 9.945 1.00 93.94 104 PRO A O 1
ATOM 840 N N . LEU A 1 105 ? -11.311 -1.221 9.205 1.00 95.69 105 LEU A N 1
ATOM 841 C CA . LEU A 1 105 ? -10.403 -1.436 8.080 1.00 95.69 105 LEU A CA 1
ATOM 842 C C . LEU A 1 105 ? -9.165 -0.559 8.248 1.00 95.69 105 LEU A C 1
ATOM 844 O O . LEU A 1 105 ? -9.288 0.661 8.367 1.00 95.69 105 LEU A O 1
ATOM 848 N N . LEU A 1 106 ? -7.989 -1.180 8.204 1.00 96.25 106 LEU A N 1
ATOM 849 C CA . LEU A 1 106 ? -6.691 -0.518 8.148 1.00 96.25 106 LEU A CA 1
ATOM 850 C C . LEU A 1 106 ? -6.069 -0.727 6.765 1.00 96.25 106 LEU A C 1
ATOM 852 O O . LEU A 1 106 ? -5.584 -1.809 6.430 1.00 96.25 106 LEU A O 1
ATOM 856 N N . LEU A 1 107 ? -6.085 0.328 5.960 1.00 95.88 107 LEU A N 1
ATOM 857 C CA . LEU A 1 107 ? -5.339 0.406 4.714 1.00 95.88 107 LEU A CA 1
ATOM 858 C C . LEU A 1 107 ? -3.880 0.745 5.019 1.00 95.88 107 LEU A C 1
ATOM 860 O O . LEU A 1 107 ? -3.601 1.611 5.850 1.00 95.88 107 LEU A O 1
ATOM 864 N N . PHE A 1 108 ? -2.949 0.094 4.335 1.00 94.12 108 PHE A N 1
ATOM 865 C CA . PHE A 1 108 ? -1.543 0.459 4.417 1.00 94.12 108 PHE A CA 1
ATOM 866 C C . PHE A 1 108 ? -0.873 0.425 3.052 1.00 94.12 108 PHE A C 1
ATOM 868 O O . PHE A 1 108 ? -1.149 -0.454 2.234 1.00 94.12 108 PHE A O 1
ATOM 875 N N . SER A 1 109 ? 0.015 1.389 2.818 1.00 91.12 109 SER A N 1
ATOM 876 C CA . SER A 1 109 ? 0.771 1.507 1.575 1.00 91.12 109 SER A CA 1
ATOM 877 C C . SER A 1 109 ? 2.253 1.240 1.795 1.00 91.12 109 SER A C 1
ATOM 879 O O . SER A 1 109 ? 2.891 1.829 2.665 1.00 91.12 109 SER A O 1
ATOM 881 N N . PHE A 1 110 ? 2.819 0.390 0.947 1.00 86.62 110 PHE A N 1
ATOM 882 C CA . PHE A 1 110 ? 4.250 0.315 0.673 1.00 86.62 110 PHE A CA 1
ATOM 883 C C . PHE A 1 110 ? 4.412 -0.106 -0.788 1.00 86.62 110 PHE A C 1
ATOM 885 O O . PHE A 1 110 ? 3.551 -0.811 -1.313 1.00 86.62 110 PHE A O 1
ATOM 892 N N . SER A 1 111 ? 5.493 0.304 -1.457 1.00 80.69 111 SER A N 1
ATOM 893 C CA . SER A 1 111 ? 5.726 -0.085 -2.858 1.00 80.69 111 SER A CA 1
ATOM 894 C C . SER A 1 111 ? 4.518 0.199 -3.762 1.00 80.69 111 SER A C 1
ATOM 896 O O . SER A 1 111 ? 3.993 -0.674 -4.449 1.00 80.69 111 SER A O 1
ATOM 898 N N . LEU A 1 112 ? 4.041 1.441 -3.723 1.00 85.12 112 LEU A N 1
ATOM 899 C CA . LEU A 1 112 ? 2.926 1.936 -4.528 1.00 85.12 112 LEU A CA 1
ATOM 900 C C . LEU A 1 112 ? 3.366 3.195 -5.277 1.00 85.12 112 LEU A C 1
ATOM 902 O O . LEU A 1 112 ? 4.063 4.019 -4.686 1.00 85.12 112 LEU A O 1
ATOM 906 N N . PRO A 1 113 ? 2.967 3.380 -6.546 1.00 85.00 113 PRO A N 1
ATOM 907 C CA . PRO A 1 113 ? 3.140 4.662 -7.217 1.00 85.00 113 PRO A CA 1
ATOM 908 C C . PRO A 1 113 ? 2.391 5.775 -6.482 1.00 85.00 113 PRO A C 1
ATOM 910 O O . PRO A 1 113 ? 1.302 5.546 -5.945 1.00 85.00 113 PRO A O 1
ATOM 913 N N . ASP A 1 114 ? 2.934 6.991 -6.517 1.00 85.62 114 ASP A N 1
ATOM 914 C CA . ASP A 1 114 ? 2.425 8.133 -5.752 1.00 85.62 114 ASP A CA 1
ATOM 915 C C . ASP A 1 114 ? 0.928 8.409 -5.991 1.00 85.62 114 ASP A C 1
ATOM 917 O O . ASP A 1 114 ? 0.193 8.718 -5.054 1.00 85.62 114 ASP A O 1
ATOM 921 N N . ASP A 1 115 ? 0.450 8.272 -7.233 1.00 89.00 115 ASP A N 1
ATOM 922 C CA . ASP A 1 115 ? -0.966 8.470 -7.571 1.00 89.00 115 ASP A CA 1
ATOM 923 C C . ASP A 1 115 ? -1.878 7.445 -6.887 1.00 89.00 115 ASP A C 1
ATOM 925 O O . ASP A 1 115 ? -2.930 7.808 -6.357 1.00 89.00 115 ASP A O 1
ATOM 929 N N . TYR A 1 116 ? -1.458 6.178 -6.835 1.00 91.69 116 TYR A N 1
ATOM 930 C CA . TYR A 1 116 ? -2.215 5.103 -6.189 1.00 91.69 116 TYR A CA 1
ATOM 931 C C . TYR A 1 116 ? -2.143 5.207 -4.665 1.00 91.69 116 TYR A C 1
ATOM 933 O O . TYR A 1 116 ? -3.140 4.955 -3.989 1.00 91.69 116 TYR A O 1
ATOM 941 N N . SER A 1 117 ? -0.998 5.632 -4.122 1.00 91.00 117 SER A N 1
ATOM 942 C CA . SER A 1 117 ? -0.852 5.954 -2.698 1.00 91.00 117 SER A CA 1
ATOM 943 C C . SER A 1 117 ? -1.827 7.069 -2.292 1.00 91.00 117 SER A C 1
ATOM 945 O O . SER A 1 117 ? -2.659 6.888 -1.398 1.00 91.00 117 SER A O 1
ATOM 947 N N . ARG A 1 118 ? -1.860 8.178 -3.049 1.00 92.50 118 ARG A N 1
ATOM 948 C CA . ARG A 1 118 ? -2.833 9.267 -2.850 1.00 92.50 118 ARG A CA 1
ATOM 949 C C . ARG A 1 118 ? -4.280 8.796 -2.991 1.00 92.50 118 ARG A C 1
ATOM 951 O O . ARG A 1 118 ? -5.133 9.210 -2.206 1.00 92.50 118 ARG A O 1
ATOM 958 N N . ALA A 1 119 ? -4.582 7.945 -3.971 1.00 94.88 119 ALA A N 1
ATOM 959 C CA . ALA A 1 119 ? -5.922 7.390 -4.139 1.00 94.88 119 ALA A CA 1
ATOM 960 C C . ALA A 1 119 ? -6.337 6.524 -2.939 1.00 94.88 119 ALA A C 1
ATOM 962 O O . ALA A 1 119 ? -7.459 6.668 -2.453 1.00 94.88 119 ALA A O 1
ATOM 963 N N . MET A 1 120 ? -5.430 5.697 -2.404 1.00 95.75 120 MET A N 1
ATOM 964 C CA . MET A 1 120 ? -5.681 4.904 -1.198 1.00 95.75 120 MET A CA 1
ATOM 965 C C . MET A 1 120 ? -5.933 5.798 0.020 1.00 95.75 120 MET A C 1
ATOM 967 O O . MET A 1 120 ? -6.917 5.597 0.734 1.00 95.75 120 MET A O 1
ATOM 971 N N . GLN A 1 121 ? -5.107 6.828 0.220 1.00 95.25 121 GLN A N 1
ATOM 972 C CA . GLN A 1 121 ? -5.288 7.798 1.299 1.00 95.25 121 GLN A CA 1
ATOM 973 C C . GLN A 1 121 ? -6.649 8.508 1.201 1.00 95.25 121 GLN A C 1
ATOM 975 O O . GLN A 1 121 ? -7.374 8.607 2.193 1.00 95.25 121 GLN A O 1
ATOM 980 N N . ARG A 1 122 ? -7.040 8.955 -0.000 1.00 96.56 122 ARG A N 1
ATOM 981 C CA . ARG A 1 122 ? -8.351 9.580 -0.249 1.00 96.56 122 ARG A CA 1
ATOM 982 C C . ARG A 1 122 ? -9.508 8.613 -0.002 1.00 96.56 122 ARG A C 1
ATOM 984 O O . ARG A 1 122 ? -10.526 9.012 0.563 1.00 96.56 122 ARG A O 1
ATOM 991 N N . ALA A 1 123 ? -9.382 7.352 -0.417 1.00 96.12 123 ALA A N 1
ATOM 992 C CA . ALA A 1 123 ? -10.404 6.334 -0.180 1.00 96.12 123 ALA A CA 1
ATOM 993 C C . ALA A 1 123 ? -10.582 6.073 1.322 1.00 96.12 123 ALA A C 1
ATOM 995 O O . ALA A 1 123 ? -11.715 6.004 1.805 1.00 96.12 123 ALA A O 1
ATOM 996 N N . ALA A 1 124 ? -9.483 6.008 2.078 1.00 95.50 124 ALA A N 1
ATOM 997 C CA . ALA A 1 124 ? -9.526 5.869 3.529 1.00 95.50 124 ALA A CA 1
ATOM 998 C C . ALA A 1 124 ? -10.230 7.056 4.201 1.00 95.50 124 ALA A C 1
ATOM 1000 O O . ALA A 1 124 ? -11.172 6.856 4.968 1.00 95.50 124 ALA A O 1
ATOM 1001 N N . GLN A 1 125 ? -9.853 8.287 3.839 1.00 95.50 125 GLN A N 1
ATOM 1002 C CA . GLN A 1 125 ? -10.480 9.511 4.350 1.00 95.50 125 GLN A CA 1
ATOM 1003 C C . GLN A 1 125 ? -11.994 9.529 4.097 1.00 95.50 125 GLN A C 1
ATOM 1005 O O . GLN A 1 125 ? -12.778 9.726 5.026 1.00 95.50 125 GLN A O 1
ATOM 1010 N N . ASN A 1 126 ? -12.420 9.255 2.862 1.00 96.25 126 ASN A N 1
ATOM 1011 C CA . ASN A 1 126 ? -13.833 9.326 2.482 1.00 96.25 126 ASN A CA 1
ATOM 1012 C C . ASN A 1 126 ? -14.681 8.203 3.096 1.00 96.25 126 ASN A C 1
ATOM 1014 O O . ASN A 1 126 ? -15.875 8.383 3.341 1.00 96.25 126 ASN A O 1
ATOM 1018 N N . SER A 1 127 ? -14.081 7.044 3.363 1.00 93.81 127 SER A N 1
ATOM 1019 C CA . SER A 1 127 ? -14.775 5.902 3.966 1.00 93.81 127 SER A CA 1
ATOM 1020 C C . SER A 1 127 ? -14.703 5.861 5.494 1.00 93.81 127 SER A C 1
ATOM 1022 O O . SER A 1 127 ? -15.460 5.102 6.106 1.00 93.81 127 SER A O 1
ATOM 1024 N N . LYS A 1 128 ? -13.861 6.708 6.106 1.00 93.00 128 LYS A N 1
ATOM 1025 C CA . LYS A 1 128 ? -13.451 6.643 7.520 1.00 93.00 128 LYS A CA 1
ATOM 1026 C C . LYS A 1 128 ? -12.691 5.357 7.874 1.00 93.00 128 LYS A C 1
ATOM 1028 O O . LYS A 1 128 ? -12.726 4.926 9.023 1.00 93.00 128 LYS A O 1
ATOM 1033 N N . ALA A 1 129 ? -12.028 4.737 6.900 1.00 95.06 129 ALA A N 1
ATOM 1034 C CA . ALA A 1 129 ? -11.059 3.686 7.180 1.00 95.06 129 ALA A CA 1
ATOM 1035 C C . ALA A 1 129 ? -9.760 4.298 7.723 1.00 95.06 129 ALA A C 1
ATOM 1037 O O . ALA A 1 129 ? -9.443 5.466 7.482 1.00 95.06 129 ALA A O 1
ATOM 1038 N N . TYR A 1 130 ? -8.991 3.496 8.447 1.00 95.75 130 TYR A N 1
ATOM 1039 C CA . TYR A 1 130 ? -7.669 3.889 8.904 1.00 95.75 130 TYR A CA 1
ATOM 1040 C C . TYR A 1 130 ? -6.664 3.743 7.763 1.00 95.75 130 TYR A C 1
ATOM 1042 O O . TYR A 1 130 ? -6.795 2.858 6.921 1.00 95.75 130 TYR A O 1
ATOM 1050 N N . TYR A 1 131 ? -5.659 4.612 7.742 1.00 95.25 131 TYR A N 1
ATOM 1051 C CA . TYR A 1 131 ? -4.586 4.591 6.755 1.00 95.25 131 TYR A CA 1
ATOM 1052 C C . TYR A 1 131 ? -3.238 4.775 7.441 1.00 95.25 131 TYR A C 1
ATOM 1054 O O . TYR A 1 131 ? -3.125 5.611 8.345 1.00 95.25 131 TYR A O 1
ATOM 1062 N N . ILE A 1 132 ? -2.238 4.019 6.996 1.00 94.69 132 ILE A N 1
ATOM 1063 C CA . ILE A 1 132 ? -0.833 4.244 7.331 1.00 94.69 132 ILE A CA 1
ATOM 1064 C C . ILE A 1 132 ? 0.027 4.196 6.071 1.00 94.69 132 ILE A C 1
ATOM 1066 O O . ILE A 1 132 ? -0.134 3.323 5.219 1.00 94.69 132 ILE A O 1
ATOM 1070 N N . ASP A 1 133 ? 0.964 5.130 5.985 1.00 92.38 133 ASP A N 1
ATOM 1071 C CA . ASP A 1 133 ? 2.004 5.116 4.968 1.00 92.38 133 ASP A CA 1
ATOM 1072 C C . ASP A 1 133 ? 3.283 4.533 5.567 1.00 92.38 133 ASP A C 1
ATOM 1074 O O . ASP A 1 133 ? 3.795 5.041 6.568 1.00 92.38 133 ASP A O 1
ATOM 1078 N N . LEU A 1 134 ? 3.776 3.440 4.983 1.00 92.44 134 LEU A N 1
ATOM 1079 C CA . LEU A 1 134 ? 4.972 2.753 5.459 1.00 92.44 134 LEU A CA 1
ATOM 1080 C C . LEU A 1 134 ? 6.253 3.252 4.784 1.00 92.44 134 LEU A C 1
ATOM 1082 O O . LEU A 1 134 ? 7.338 2.895 5.249 1.00 92.44 134 LEU A O 1
ATOM 1086 N N . GLU A 1 135 ? 6.175 4.078 3.733 1.00 89.44 135 GLU A N 1
ATOM 1087 C CA . GLU A 1 135 ? 7.367 4.607 3.054 1.00 89.44 135 GLU A CA 1
ATOM 1088 C C . GLU A 1 135 ? 8.359 5.277 4.028 1.00 89.44 135 GLU A C 1
ATOM 1090 O O . GLU A 1 135 ? 9.547 4.940 3.966 1.00 89.44 135 GLU A O 1
ATOM 1095 N N . PRO A 1 136 ? 7.937 6.135 4.984 1.00 91.69 136 PRO A N 1
ATOM 1096 C CA . PRO A 1 136 ? 8.867 6.765 5.924 1.00 91.69 136 PRO A CA 1
ATOM 1097 C C . PRO A 1 136 ? 9.633 5.762 6.797 1.00 91.69 136 PRO A C 1
ATOM 1099 O O . PRO A 1 136 ? 10.809 5.975 7.100 1.00 91.69 136 PRO A O 1
ATOM 1102 N N . ALA A 1 137 ? 8.997 4.651 7.184 1.00 92.75 137 ALA A N 1
ATOM 1103 C CA . ALA A 1 137 ? 9.637 3.611 7.985 1.00 92.75 137 ALA A CA 1
ATOM 1104 C C . ALA A 1 137 ? 10.709 2.864 7.174 1.00 92.75 137 ALA A C 1
ATOM 1106 O O . ALA A 1 137 ? 11.819 2.643 7.662 1.00 92.75 137 ALA A O 1
ATOM 1107 N N . PHE A 1 138 ? 10.410 2.544 5.912 1.00 91.12 138 PHE A N 1
ATOM 1108 C CA . PHE A 1 138 ? 11.384 1.952 4.995 1.00 91.12 138 PHE A CA 1
ATOM 1109 C C . PHE A 1 138 ? 12.529 2.914 4.654 1.00 91.12 138 PHE A C 1
ATOM 1111 O O . PHE A 1 138 ? 13.681 2.490 4.580 1.00 91.12 138 PHE A O 1
ATOM 1118 N N . GLU A 1 139 ? 12.247 4.209 4.492 1.00 90.25 139 GLU A N 1
ATOM 1119 C CA . GLU A 1 139 ? 13.270 5.232 4.271 1.00 90.25 139 GLU A CA 1
ATOM 1120 C C . GLU A 1 139 ? 14.222 5.339 5.466 1.00 90.25 139 GLU A C 1
ATOM 1122 O O . GLU A 1 139 ? 15.444 5.369 5.292 1.00 90.25 139 GLU A O 1
ATOM 1127 N N . HIS A 1 140 ? 13.674 5.379 6.683 1.00 91.31 140 HIS A N 1
ATOM 1128 C CA . HIS A 1 140 ? 14.471 5.412 7.902 1.00 91.31 140 HIS A CA 1
ATOM 1129 C C . HIS A 1 140 ? 15.361 4.167 8.014 1.00 91.31 140 HIS A C 1
ATOM 1131 O O . HIS A 1 140 ? 16.568 4.297 8.216 1.00 91.31 140 HIS A O 1
ATOM 1137 N N . ALA A 1 141 ? 14.801 2.974 7.790 1.00 90.25 141 ALA A N 1
ATOM 1138 C CA . ALA A 1 141 ? 15.561 1.728 7.811 1.00 90.25 141 ALA A CA 1
ATOM 1139 C C . ALA A 1 141 ? 16.679 1.706 6.755 1.00 90.25 141 ALA A C 1
ATOM 1141 O O . ALA A 1 141 ? 17.810 1.328 7.059 1.00 90.25 141 ALA A O 1
ATOM 1142 N N . ALA A 1 142 ? 16.398 2.166 5.531 1.00 88.25 142 ALA A N 1
ATOM 1143 C CA . ALA A 1 142 ? 17.392 2.239 4.465 1.00 88.25 142 ALA A CA 1
ATOM 1144 C C . ALA A 1 142 ? 18.559 3.175 4.824 1.00 88.25 142 ALA A C 1
ATOM 1146 O O . ALA A 1 142 ? 19.715 2.819 4.591 1.00 88.25 142 ALA A O 1
ATOM 1147 N N . LYS A 1 143 ? 18.278 4.338 5.431 1.00 88.19 143 LYS A N 1
ATOM 1148 C CA . LYS A 1 143 ? 19.311 5.277 5.910 1.00 88.19 143 LYS A CA 1
ATOM 1149 C C . LYS A 1 143 ? 20.146 4.679 7.040 1.00 88.19 143 LYS A C 1
ATOM 1151 O O . LYS A 1 143 ? 21.368 4.798 7.022 1.00 88.19 143 LYS A O 1
ATOM 1156 N N . THR A 1 144 ? 19.508 4.009 7.997 1.00 86.94 144 THR A N 1
ATOM 1157 C CA . THR A 1 144 ? 20.204 3.354 9.113 1.00 86.94 144 THR A CA 1
ATOM 1158 C C . THR A 1 144 ? 21.154 2.266 8.619 1.00 86.94 144 THR A C 1
ATOM 1160 O O . THR A 1 144 ? 22.301 2.226 9.054 1.00 86.94 144 THR A O 1
ATOM 1163 N N . LEU A 1 145 ? 20.723 1.445 7.658 1.00 84.44 145 LEU A N 1
ATOM 1164 C CA . LEU A 1 145 ? 21.561 0.411 7.042 1.00 84.44 145 LEU A CA 1
ATOM 1165 C C . LEU A 1 145 ? 22.720 0.990 6.218 1.00 84.44 145 LEU A C 1
ATOM 1167 O O . LEU A 1 145 ? 23.799 0.407 6.194 1.00 84.44 145 LEU A O 1
ATOM 1171 N N . ALA A 1 146 ? 22.518 2.132 5.554 1.00 79.50 146 ALA A N 1
ATOM 1172 C CA . ALA A 1 146 ? 23.586 2.807 4.815 1.00 79.50 146 ALA A CA 1
ATOM 1173 C C . ALA A 1 146 ? 24.682 3.360 5.744 1.00 79.50 146 ALA A C 1
ATOM 1175 O O . ALA A 1 146 ? 25.857 3.334 5.386 1.00 79.50 146 ALA A O 1
ATOM 1176 N N . ASN A 1 147 ? 24.302 3.834 6.934 1.00 75.31 147 ASN A N 1
ATOM 1177 C CA . ASN A 1 147 ? 25.229 4.404 7.916 1.00 75.31 147 ASN A CA 1
ATOM 1178 C C . ASN A 1 147 ? 25.876 3.347 8.825 1.00 75.31 147 ASN A C 1
ATOM 1180 O O . ASN A 1 147 ? 26.971 3.571 9.327 1.00 75.31 147 ASN A O 1
ATOM 1184 N N . ASN A 1 148 ? 25.210 2.208 9.029 1.00 68.00 148 ASN A N 1
ATOM 1185 C CA . ASN A 1 148 ? 25.686 1.084 9.829 1.00 68.00 148 ASN A CA 1
ATOM 1186 C C . ASN A 1 148 ? 25.480 -0.217 9.041 1.00 68.00 148 ASN A C 1
ATOM 1188 O O . ASN A 1 148 ? 24.474 -0.901 9.257 1.00 68.00 148 ASN A O 1
ATOM 1192 N N . PRO A 1 149 ? 26.392 -0.567 8.117 1.00 62.09 149 PRO A N 1
ATOM 1193 C CA . PRO A 1 149 ? 26.301 -1.817 7.379 1.00 62.09 149 PRO A CA 1
ATOM 1194 C C . PRO A 1 149 ? 26.525 -2.982 8.350 1.00 62.09 149 PRO A C 1
ATOM 1196 O O . PRO A 1 149 ? 27.655 -3.367 8.638 1.00 62.09 149 PRO A O 1
ATOM 1199 N N . THR A 1 150 ? 25.447 -3.527 8.907 1.00 54.59 150 THR A N 1
ATOM 1200 C CA . THR A 1 150 ? 25.508 -4.729 9.735 1.00 54.59 150 THR A CA 1
ATOM 1201 C C . THR A 1 150 ? 25.775 -5.946 8.852 1.00 54.59 150 THR A C 1
ATOM 1203 O O . THR A 1 150 ? 25.172 -6.123 7.793 1.00 54.59 150 THR A O 1
ATOM 1206 N N . THR A 1 151 ? 26.674 -6.822 9.301 1.00 49.59 151 THR A N 1
ATOM 1207 C CA . THR A 1 151 ? 26.973 -8.122 8.670 1.00 49.59 151 THR A CA 1
ATOM 1208 C C . THR A 1 151 ? 25.770 -9.071 8.632 1.00 49.59 151 THR A C 1
ATOM 1210 O O . THR A 1 151 ? 25.756 -9.988 7.816 1.00 49.59 151 THR A O 1
ATOM 1213 N N . ASP A 1 152 ? 24.742 -8.811 9.445 1.00 46.94 152 ASP A N 1
ATOM 1214 C CA . ASP A 1 152 ? 23.511 -9.609 9.541 1.00 46.94 152 ASP A CA 1
ATOM 1215 C C . ASP A 1 152 ? 22.491 -9.294 8.435 1.00 46.94 152 ASP A C 1
ATOM 1217 O O . ASP A 1 152 ? 21.495 -9.996 8.282 1.00 46.94 152 ASP A O 1
ATOM 1221 N N . ALA A 1 153 ? 22.742 -8.267 7.616 1.00 47.41 153 ALA A N 1
ATOM 1222 C CA . ALA A 1 153 ? 21.970 -7.978 6.407 1.00 47.41 153 ALA A CA 1
ATOM 1223 C C . ALA A 1 153 ? 22.410 -8.842 5.206 1.00 47.41 153 ALA A C 1
ATOM 1225 O O . ALA A 1 153 ? 22.205 -8.466 4.049 1.00 47.41 153 ALA A O 1
ATOM 1226 N N . GLN A 1 154 ? 23.044 -9.990 5.459 1.00 46.41 154 GLN A N 1
ATOM 1227 C CA . GLN A 1 154 ? 23.221 -11.021 4.446 1.00 46.41 154 GLN A CA 1
ATOM 1228 C C . GLN A 1 154 ? 21.831 -11.590 4.142 1.00 46.41 154 GLN A C 1
ATOM 1230 O O . GLN A 1 154 ? 21.198 -12.139 5.044 1.00 46.41 154 GLN A O 1
ATOM 1235 N N . PRO A 1 155 ? 21.308 -11.446 2.911 1.00 45.84 155 PRO A N 1
ATOM 1236 C CA . PRO A 1 155 ? 20.075 -12.116 2.548 1.00 45.84 155 PRO A CA 1
ATOM 1237 C C . PRO A 1 155 ? 20.330 -13.612 2.701 1.00 45.84 155 PRO A C 1
ATOM 1239 O O . PRO A 1 155 ? 21.089 -14.197 1.925 1.00 45.84 155 PRO A O 1
ATOM 1242 N N . ASP A 1 156 ? 19.726 -14.217 3.718 1.00 45.16 156 ASP A N 1
ATOM 1243 C CA . ASP A 1 156 ? 19.753 -15.657 3.927 1.00 45.16 156 ASP A CA 1
ATOM 1244 C C . ASP A 1 156 ? 18.860 -16.311 2.872 1.00 45.16 156 ASP A C 1
ATOM 1246 O O . ASP A 1 156 ? 17.732 -16.717 3.122 1.00 45.16 156 ASP A O 1
ATOM 1250 N N . VAL A 1 157 ? 19.294 -16.261 1.613 1.00 44.75 157 VAL A N 1
ATOM 1251 C CA . VAL A 1 157 ? 18.609 -16.929 0.519 1.00 44.75 157 VAL A CA 1
ATOM 1252 C C . VAL A 1 157 ? 19.583 -17.200 -0.619 1.00 44.75 157 VAL A C 1
ATOM 1254 O O . VAL A 1 157 ? 19.793 -16.412 -1.543 1.00 44.75 157 VAL A O 1
ATOM 1257 N N . ALA A 1 158 ? 20.061 -18.438 -0.620 1.00 36.75 158 ALA A N 1
ATOM 1258 C CA . ALA A 1 158 ? 20.401 -19.209 -1.808 1.00 36.75 158 ALA A CA 1
ATOM 1259 C C . ALA A 1 158 ? 19.192 -19.405 -2.769 1.00 36.75 158 ALA A C 1
ATOM 1261 O O . ALA A 1 158 ? 19.137 -20.387 -3.505 1.00 36.75 158 ALA A O 1
ATOM 1262 N N . PHE A 1 159 ? 18.223 -18.481 -2.792 1.00 42.62 159 PHE A N 1
ATOM 1263 C CA . PHE A 1 159 ? 17.068 -18.497 -3.684 1.00 42.62 159 PHE A CA 1
ATOM 1264 C C . PHE A 1 159 ? 17.443 -17.776 -4.979 1.00 42.62 159 PHE A C 1
ATOM 1266 O O . PHE A 1 159 ? 17.317 -16.565 -5.136 1.00 42.62 159 PHE A O 1
ATOM 1273 N N . GLU A 1 160 ? 18.021 -18.570 -5.876 1.00 38.16 160 GLU A N 1
ATOM 1274 C CA . GLU A 1 160 ? 18.070 -18.355 -7.322 1.00 38.16 160 GLU A CA 1
ATOM 1275 C C . GLU A 1 160 ? 18.506 -16.955 -7.794 1.00 38.16 160 GLU A C 1
ATOM 1277 O O . GLU A 1 160 ? 17.772 -16.199 -8.440 1.00 38.16 160 GLU A O 1
ATOM 1282 N N . ARG A 1 161 ? 19.802 -16.675 -7.603 1.00 44.94 161 ARG A N 1
ATOM 1283 C CA . ARG A 1 161 ? 20.539 -15.567 -8.245 1.00 44.94 161 ARG A CA 1
ATOM 1284 C C . ARG A 1 161 ? 20.246 -15.367 -9.752 1.00 44.94 161 ARG A C 1
ATOM 1286 O O . ARG A 1 161 ? 20.266 -14.211 -10.179 1.00 44.94 161 ARG A O 1
ATOM 1293 N N . PRO A 1 162 ? 19.951 -16.394 -10.583 1.00 43.47 162 PRO A N 1
ATOM 1294 C CA . PRO A 1 162 ? 19.619 -16.170 -11.991 1.00 43.47 162 PRO A CA 1
ATOM 1295 C C . PRO A 1 162 ? 18.236 -15.540 -12.195 1.00 43.47 162 PRO A C 1
ATOM 1297 O O . PRO A 1 162 ? 18.079 -14.703 -13.085 1.00 43.47 162 PRO A O 1
ATOM 1300 N N . HIS A 1 163 ? 17.240 -15.908 -11.380 1.00 38.50 163 HIS A N 1
ATOM 1301 C CA . HIS A 1 163 ? 15.854 -15.490 -11.591 1.00 38.50 163 HIS A CA 1
ATOM 1302 C C . HIS A 1 163 ? 15.616 -14.068 -11.072 1.00 38.50 163 HIS A C 1
ATOM 1304 O O . HIS A 1 163 ? 15.133 -13.227 -11.825 1.00 38.50 163 HIS A O 1
ATOM 1310 N N . ALA A 1 164 ? 16.099 -13.731 -9.871 1.00 42.31 164 ALA A N 1
ATOM 1311 C CA . ALA A 1 164 ? 16.004 -12.371 -9.327 1.00 42.31 164 ALA A CA 1
ATOM 1312 C C . ALA A 1 164 ? 16.792 -11.327 -10.151 1.00 42.31 164 ALA A C 1
ATOM 1314 O O . ALA A 1 164 ? 16.366 -10.178 -10.278 1.00 42.31 164 ALA A O 1
ATOM 1315 N N . ALA A 1 165 ? 17.921 -11.710 -10.762 1.00 44.06 165 ALA A N 1
ATOM 1316 C CA . ALA A 1 165 ? 18.697 -10.825 -11.637 1.00 44.06 165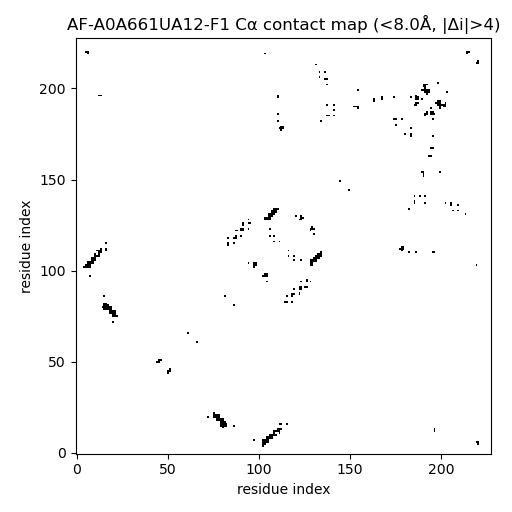 ALA A CA 1
ATOM 1317 C C . ALA A 1 165 ? 18.085 -10.676 -13.045 1.00 44.06 165 ALA A C 1
ATOM 1319 O O . ALA A 1 165 ? 18.221 -9.623 -13.673 1.00 44.06 165 ALA A O 1
ATOM 1320 N N . ALA A 1 166 ? 17.423 -11.714 -13.566 1.00 42.91 166 ALA A N 1
ATOM 1321 C CA . ALA A 1 166 ? 16.699 -11.651 -14.837 1.00 42.91 166 ALA A CA 1
ATOM 1322 C C . ALA A 1 166 ? 15.387 -10.860 -14.700 1.00 42.91 166 ALA A C 1
ATOM 1324 O O . ALA A 1 166 ? 15.141 -9.954 -15.493 1.00 42.91 166 ALA A O 1
ATOM 1325 N N . VAL A 1 167 ? 14.605 -11.132 -13.650 1.00 43.56 167 VAL A N 1
ATOM 1326 C CA . VAL A 1 167 ? 13.388 -10.390 -13.282 1.00 43.56 167 VAL A CA 1
ATOM 1327 C C . VAL A 1 167 ? 13.748 -8.941 -12.945 1.00 43.56 167 VAL A C 1
ATOM 1329 O O . VAL A 1 167 ? 13.181 -8.018 -13.519 1.00 43.56 167 VAL A O 1
ATOM 1332 N N . GLY A 1 168 ? 14.785 -8.710 -12.135 1.00 47.97 168 GLY A N 1
ATOM 1333 C CA . GLY A 1 168 ? 15.258 -7.363 -11.814 1.00 47.97 168 GLY A CA 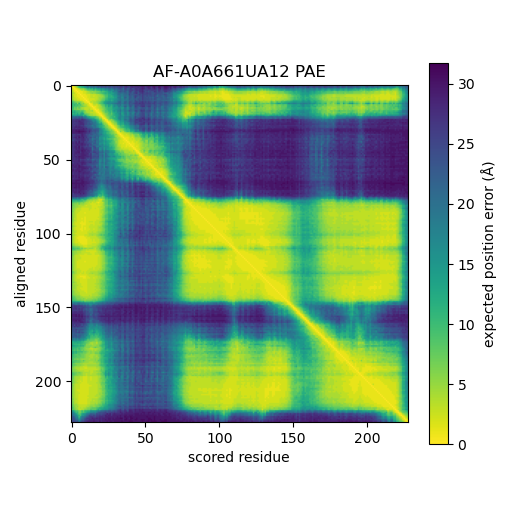1
ATOM 1334 C C . GLY A 1 168 ? 15.610 -6.523 -13.046 1.00 47.97 168 GLY A C 1
ATOM 1335 O O . GLY A 1 168 ? 15.268 -5.349 -13.085 1.00 47.97 168 GLY A O 1
ATOM 1336 N N . ARG A 1 169 ? 16.223 -7.107 -14.087 1.00 51.34 169 ARG A N 1
ATOM 1337 C CA . ARG A 1 169 ? 16.533 -6.393 -15.342 1.00 51.34 169 ARG A CA 1
ATOM 1338 C C . ARG A 1 169 ? 15.317 -6.183 -16.242 1.00 51.34 169 ARG A C 1
ATOM 1340 O O . ARG A 1 169 ? 15.211 -5.124 -16.851 1.00 51.34 169 ARG A O 1
ATOM 1347 N N . LEU A 1 170 ? 14.410 -7.158 -16.316 1.00 48.66 170 LEU A N 1
ATOM 1348 C CA . LEU A 1 170 ? 13.198 -7.056 -17.134 1.00 48.66 170 LEU A CA 1
ATOM 1349 C C . LEU A 1 170 ? 12.215 -6.019 -16.567 1.00 48.66 170 LEU A C 1
ATOM 1351 O O . LEU A 1 170 ? 11.570 -5.298 -17.322 1.00 48.66 170 LEU A O 1
ATOM 1355 N N . PHE A 1 171 ? 12.130 -5.923 -15.238 1.00 54.25 171 PHE A N 1
ATOM 1356 C CA . PHE A 1 171 ? 11.201 -5.028 -14.558 1.00 54.25 171 PHE A CA 1
ATOM 1357 C C . PHE A 1 171 ? 11.822 -3.694 -14.116 1.00 54.25 171 PHE A C 1
ATOM 1359 O O . PHE A 1 171 ? 11.073 -2.762 -13.840 1.00 54.25 171 PHE A O 1
ATOM 1366 N N . ALA A 1 172 ? 13.154 -3.536 -14.101 1.00 58.59 172 ALA A N 1
ATOM 1367 C CA . ALA A 1 172 ? 13.805 -2.270 -13.731 1.00 58.59 172 ALA A CA 1
ATOM 1368 C C . ALA A 1 172 ? 13.300 -1.076 -14.554 1.00 58.59 172 ALA A C 1
ATOM 1370 O O . ALA A 1 172 ? 13.041 -0.019 -13.985 1.00 58.59 172 ALA A O 1
ATOM 1371 N N . GLY A 1 173 ? 13.113 -1.250 -15.868 1.00 60.16 173 GLY A N 1
ATOM 1372 C CA . GLY A 1 173 ? 12.573 -0.192 -16.728 1.00 60.16 173 GLY A CA 1
ATOM 1373 C C . GLY A 1 173 ? 11.128 0.176 -16.378 1.00 60.16 173 GLY A C 1
ATOM 1374 O O . GLY A 1 173 ? 10.776 1.348 -16.371 1.00 60.16 173 GLY A O 1
ATOM 1375 N N . VAL A 1 174 ? 10.309 -0.811 -16.005 1.00 64.44 174 VAL A N 1
ATOM 1376 C CA . VAL A 1 174 ? 8.911 -0.593 -15.605 1.00 64.44 174 VAL A CA 1
ATOM 1377 C C . VAL A 1 174 ? 8.847 0.132 -14.258 1.00 64.44 174 VAL A C 1
ATOM 1379 O O . VAL A 1 174 ? 8.170 1.149 -14.130 1.00 64.44 174 VAL A O 1
ATOM 1382 N N . TYR A 1 175 ? 9.627 -0.312 -13.273 1.00 67.88 175 TYR A N 1
ATOM 1383 C CA . TYR A 1 175 ? 9.657 0.312 -11.950 1.00 67.88 175 TYR A CA 1
ATOM 1384 C C . TYR A 1 175 ? 10.249 1.725 -11.957 1.00 67.88 175 TYR A C 1
ATOM 1386 O O . TYR A 1 175 ? 9.778 2.571 -11.203 1.00 67.88 175 TYR A O 1
ATOM 1394 N N . GLN A 1 176 ? 11.213 2.024 -12.835 1.00 67.38 176 GLN A N 1
ATOM 1395 C CA . GLN A 1 176 ? 11.723 3.390 -13.026 1.00 67.38 176 GLN A CA 1
ATOM 1396 C C . GLN A 1 176 ? 10.648 4.369 -13.509 1.00 67.38 176 GLN A C 1
ATOM 1398 O O . GLN A 1 176 ? 10.726 5.553 -13.197 1.00 67.38 176 GLN A O 1
ATOM 1403 N N . THR A 1 177 ? 9.654 3.888 -14.261 1.00 67.62 177 THR A N 1
ATOM 1404 C CA . THR A 1 177 ? 8.525 4.719 -14.711 1.00 67.62 177 THR A CA 1
ATOM 1405 C C . THR A 1 177 ? 7.407 4.836 -13.675 1.00 67.62 177 THR A C 1
ATOM 1407 O O . THR A 1 177 ? 6.599 5.753 -13.761 1.00 67.62 177 THR A O 1
ATOM 1410 N N . MET A 1 178 ? 7.358 3.924 -12.701 1.00 70.12 178 MET A N 1
ATOM 1411 C CA . MET A 1 178 ? 6.295 3.854 -11.691 1.00 70.12 178 MET A CA 1
ATOM 1412 C C . MET A 1 178 ? 6.666 4.526 -10.374 1.00 70.12 178 MET A C 1
ATOM 1414 O O . MET A 1 178 ? 5.796 5.055 -9.688 1.00 70.12 178 MET A O 1
ATOM 1418 N N . PHE A 1 179 ? 7.944 4.488 -10.006 1.00 73.25 179 PHE A N 1
ATOM 1419 C CA . PHE A 1 179 ? 8.422 5.011 -8.738 1.00 73.25 179 PHE A CA 1
ATOM 1420 C C . PHE A 1 179 ? 9.209 6.297 -8.912 1.00 73.25 179 PHE A C 1
ATOM 1422 O O . PHE A 1 179 ? 10.014 6.448 -9.833 1.00 73.25 179 PHE A O 1
ATOM 1429 N N . SER A 1 180 ? 9.050 7.201 -7.947 1.00 72.75 180 SER A N 1
ATOM 1430 C CA . SER A 1 180 ? 9.979 8.311 -7.779 1.00 72.75 180 SER A CA 1
ATOM 1431 C C . SER A 1 180 ? 11.407 7.782 -7.563 1.00 72.75 180 SER A C 1
ATOM 1433 O O . SER A 1 180 ? 11.615 6.670 -7.068 1.00 72.75 180 SER A O 1
ATOM 1435 N N . LYS A 1 181 ? 12.429 8.588 -7.889 1.00 74.62 181 LYS A N 1
ATOM 1436 C CA . LYS A 1 181 ? 13.842 8.215 -7.652 1.00 74.62 181 LYS A CA 1
ATOM 1437 C C . LYS A 1 181 ? 14.096 7.801 -6.199 1.00 74.62 181 LYS A C 1
ATOM 1439 O O . LYS A 1 181 ? 14.875 6.887 -5.944 1.00 74.62 181 LYS A O 1
ATOM 1444 N N . LYS A 1 182 ? 13.424 8.477 -5.265 1.00 75.31 182 LYS A N 1
ATOM 1445 C CA . LYS A 1 182 ? 13.488 8.206 -3.829 1.00 75.31 182 LYS A CA 1
ATOM 1446 C C . LYS A 1 182 ? 12.936 6.815 -3.506 1.00 75.31 182 LYS A C 1
ATOM 1448 O O . LYS A 1 182 ? 13.632 6.017 -2.886 1.00 75.31 182 LYS A O 1
ATOM 1453 N N . MET A 1 183 ? 11.738 6.504 -3.998 1.00 75.19 183 MET A N 1
ATOM 1454 C CA . MET A 1 183 ? 11.118 5.189 -3.831 1.00 75.19 183 MET A CA 1
ATOM 1455 C C . MET A 1 183 ? 11.957 4.078 -4.460 1.00 75.19 183 MET A C 1
ATOM 1457 O O . MET A 1 183 ? 12.186 3.040 -3.844 1.00 75.19 183 MET A O 1
ATOM 1461 N N . LEU A 1 184 ? 12.511 4.315 -5.648 1.00 77.00 184 LEU A N 1
ATOM 1462 C CA . LEU A 1 184 ? 13.375 3.341 -6.305 1.00 77.00 184 LEU A CA 1
ATOM 1463 C C . LEU A 1 184 ? 14.631 3.024 -5.474 1.00 77.00 184 LEU A C 1
ATOM 1465 O O . LEU A 1 184 ? 15.042 1.867 -5.409 1.00 77.00 184 LEU A O 1
ATOM 1469 N N . ALA A 1 185 ? 15.225 4.017 -4.804 1.00 77.25 185 ALA A N 1
ATOM 1470 C CA . ALA A 1 185 ? 16.387 3.807 -3.935 1.00 77.25 185 ALA A CA 1
ATOM 1471 C C . ALA A 1 185 ? 16.056 2.919 -2.722 1.00 77.25 185 ALA A C 1
ATOM 1473 O O . ALA A 1 185 ? 16.859 2.075 -2.331 1.00 77.25 185 ALA A O 1
ATOM 1474 N N . ILE A 1 186 ? 14.851 3.059 -2.166 1.00 79.38 186 ILE A N 1
ATOM 1475 C CA . ILE A 1 186 ? 14.359 2.211 -1.074 1.00 79.38 186 ILE A CA 1
ATOM 1476 C C . ILE A 1 186 ? 14.133 0.779 -1.580 1.00 79.38 186 ILE A C 1
ATOM 1478 O O . ILE A 1 186 ? 14.656 -0.175 -1.009 1.00 79.38 186 ILE A O 1
ATOM 1482 N N . HIS A 1 187 ? 13.418 0.628 -2.696 1.00 75.19 187 HIS A N 1
ATOM 1483 C CA . HIS A 1 187 ? 13.045 -0.669 -3.272 1.00 75.19 187 HIS A CA 1
ATOM 1484 C C . HIS A 1 187 ? 14.204 -1.443 -3.913 1.00 75.19 187 HIS A C 1
ATOM 1486 O O . HIS A 1 187 ? 14.088 -2.637 -4.179 1.00 75.19 187 HIS A O 1
ATOM 1492 N N . THR A 1 188 ? 15.341 -0.789 -4.150 1.00 77.44 188 THR A N 1
ATOM 1493 C CA . THR A 1 188 ? 16.573 -1.450 -4.607 1.00 77.44 188 THR A CA 1
ATOM 1494 C C . THR A 1 188 ? 17.486 -1.878 -3.457 1.00 77.44 188 THR A C 1
ATOM 1496 O O . THR A 1 188 ? 18.477 -2.574 -3.698 1.00 77.44 188 THR A O 1
ATOM 1499 N N . ASN A 1 189 ? 17.143 -1.541 -2.208 1.00 82.25 189 ASN A N 1
ATOM 1500 C CA . ASN A 1 189 ? 17.877 -1.993 -1.034 1.00 82.25 189 ASN A CA 1
ATOM 1501 C C . ASN A 1 189 ? 17.638 -3.494 -0.787 1.00 82.25 189 ASN A C 1
ATOM 1503 O O . ASN A 1 189 ? 16.586 -3.906 -0.300 1.00 82.25 189 ASN A O 1
ATOM 1507 N N . ARG A 1 190 ? 18.654 -4.312 -1.085 1.00 81.69 190 ARG A N 1
ATOM 1508 C CA . ARG A 1 190 ? 18.598 -5.783 -0.998 1.00 81.69 190 ARG A CA 1
ATOM 1509 C C . ARG A 1 190 ? 18.451 -6.340 0.417 1.00 81.69 190 ARG A C 1
ATOM 1511 O O . ARG A 1 190 ? 18.067 -7.494 0.558 1.00 81.69 190 ARG A O 1
ATOM 1518 N N . ALA A 1 191 ? 18.728 -5.543 1.447 1.00 83.94 191 ALA A N 1
ATOM 1519 C CA . ALA A 1 191 ? 18.460 -5.942 2.823 1.00 83.94 191 ALA A CA 1
ATOM 1520 C C . ALA A 1 191 ? 16.962 -5.858 3.156 1.00 83.94 191 ALA A C 1
ATOM 1522 O O . ALA A 1 191 ? 16.482 -6.600 4.009 1.00 83.94 191 ALA A O 1
ATOM 1523 N N . LEU A 1 192 ? 16.218 -4.977 2.478 1.00 84.94 192 LEU A N 1
ATOM 1524 C CA . LEU A 1 192 ? 14.795 -4.716 2.723 1.00 84.94 192 LEU A CA 1
ATOM 1525 C C . LEU A 1 192 ? 13.879 -5.387 1.694 1.00 84.94 192 LEU A C 1
ATOM 1527 O O . LEU A 1 192 ? 12.730 -5.685 2.013 1.00 84.94 192 LEU A O 1
ATOM 1531 N N . PHE A 1 193 ? 14.385 -5.638 0.484 1.00 84.06 193 PHE A N 1
ATOM 1532 C CA . PHE A 1 193 ? 13.615 -6.117 -0.661 1.00 84.06 193 PHE A CA 1
ATOM 1533 C C . PHE A 1 193 ? 14.333 -7.232 -1.437 1.00 84.06 193 PHE A C 1
ATOM 1535 O O . PHE A 1 193 ? 15.502 -7.109 -1.810 1.00 84.06 193 PHE A O 1
ATOM 1542 N N . ILE A 1 194 ? 13.612 -8.321 -1.719 1.00 81.06 194 ILE A N 1
ATOM 1543 C CA . ILE A 1 194 ? 14.076 -9.428 -2.572 1.00 81.06 194 ILE A CA 1
ATOM 1544 C C . ILE A 1 194 ? 14.075 -8.976 -4.039 1.00 81.06 194 ILE A C 1
ATOM 1546 O O . ILE A 1 194 ? 15.012 -9.249 -4.793 1.00 81.06 194 ILE A O 1
ATOM 1550 N N . ASP A 1 195 ? 13.052 -8.221 -4.425 1.00 76.06 195 ASP A N 1
ATOM 1551 C CA . ASP A 1 195 ? 12.900 -7.520 -5.698 1.00 76.06 195 ASP A CA 1
ATOM 1552 C C . ASP A 1 195 ? 12.170 -6.182 -5.453 1.00 76.06 195 ASP A C 1
ATOM 1554 O O . ASP A 1 195 ? 11.778 -5.930 -4.318 1.00 76.06 195 ASP A O 1
ATOM 1558 N N . PRO A 1 196 ? 11.953 -5.313 -6.458 1.00 74.62 196 PRO A N 1
ATOM 1559 C CA . PRO A 1 196 ? 11.421 -3.968 -6.221 1.00 74.62 196 PRO A CA 1
ATOM 1560 C C . PRO A 1 196 ? 10.045 -3.862 -5.537 1.00 74.62 196 PRO A C 1
ATOM 1562 O O . PRO A 1 196 ? 9.618 -2.744 -5.257 1.00 74.62 196 PRO A O 1
ATOM 1565 N N . CYS A 1 197 ? 9.339 -4.966 -5.273 1.00 78.44 197 CYS A N 1
ATOM 1566 C CA . CYS A 1 197 ? 8.058 -4.944 -4.566 1.00 78.44 197 CYS A CA 1
ATOM 1567 C C . CYS A 1 197 ? 7.897 -5.984 -3.452 1.00 78.44 197 CYS A C 1
ATOM 1569 O O . CYS A 1 197 ? 7.037 -5.801 -2.590 1.00 78.44 197 CYS A O 1
ATOM 1571 N N . HIS A 1 198 ? 8.722 -7.033 -3.412 1.00 85.56 198 HIS A N 1
ATOM 1572 C CA . HIS A 1 198 ? 8.625 -8.073 -2.389 1.00 85.56 198 HIS A CA 1
ATOM 1573 C C . HIS A 1 198 ? 9.630 -7.834 -1.251 1.00 85.56 198 HIS A C 1
ATOM 1575 O O . HIS A 1 198 ? 10.842 -7.858 -1.495 1.00 85.56 198 HIS A O 1
ATOM 1581 N N . PRO A 1 199 ? 9.165 -7.603 -0.008 1.00 88.56 199 PRO A N 1
ATOM 1582 C CA . PRO A 1 199 ? 10.048 -7.366 1.127 1.00 88.56 199 PRO A CA 1
ATOM 1583 C C . PRO A 1 199 ? 10.800 -8.637 1.558 1.00 88.56 199 PRO A C 1
ATOM 1585 O O . PRO A 1 199 ? 10.341 -9.761 1.369 1.00 88.56 199 PRO A O 1
ATOM 1588 N N . THR A 1 200 ? 11.975 -8.455 2.158 1.00 87.19 200 THR A N 1
ATOM 1589 C CA . THR A 1 200 ? 12.730 -9.507 2.867 1.00 87.19 200 THR A CA 1
ATOM 1590 C C . THR A 1 200 ? 12.105 -9.787 4.242 1.00 87.19 200 THR A C 1
ATOM 1592 O O . THR A 1 200 ? 11.201 -9.058 4.660 1.00 87.19 200 THR A O 1
ATOM 1595 N N . PRO A 1 201 ? 12.603 -10.769 5.023 1.00 91.00 201 PRO A N 1
ATOM 1596 C CA . PRO A 1 201 ? 12.202 -10.918 6.424 1.00 91.00 201 PRO A CA 1
ATOM 1597 C C . PRO A 1 201 ? 12.357 -9.632 7.255 1.00 91.00 201 PRO A C 1
ATOM 1599 O O . PRO A 1 201 ? 11.475 -9.304 8.045 1.00 91.00 201 PRO A O 1
ATOM 1602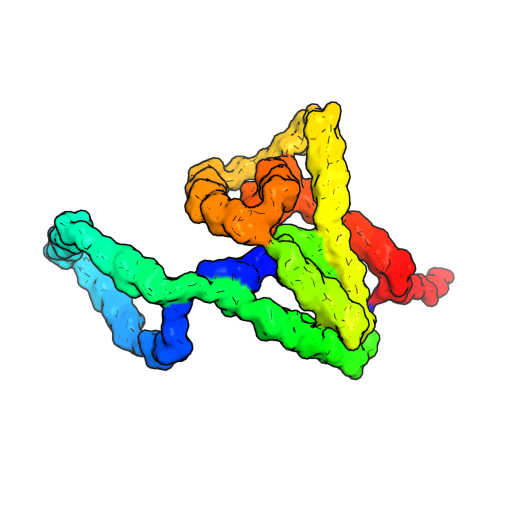 N N . LEU A 1 202 ? 13.425 -8.854 7.032 1.00 88.31 202 LEU A N 1
ATOM 1603 C CA . LEU A 1 202 ? 13.606 -7.549 7.677 1.00 88.31 202 LEU A CA 1
ATOM 1604 C C . LEU A 1 202 ? 12.546 -6.534 7.220 1.00 88.31 202 LEU A C 1
ATOM 1606 O O . LEU A 1 202 ? 11.972 -5.833 8.050 1.00 88.31 202 LEU A O 1
ATOM 1610 N N . GLY A 1 203 ? 12.240 -6.483 5.920 1.00 91.19 203 GLY A N 1
ATOM 1611 C CA . GLY A 1 203 ? 11.157 -5.645 5.397 1.00 91.19 203 GLY A CA 1
ATOM 1612 C C . GLY A 1 203 ? 9.789 -6.019 5.983 1.00 91.19 203 GLY A C 1
ATOM 1613 O O . GLY A 1 203 ? 9.033 -5.146 6.404 1.00 91.19 203 GLY A O 1
ATOM 1614 N N . HIS A 1 204 ? 9.490 -7.315 6.094 1.00 93.44 204 HIS A N 1
ATOM 1615 C CA . HIS A 1 204 ? 8.279 -7.812 6.749 1.00 93.44 204 HIS A CA 1
ATOM 1616 C C . HIS A 1 204 ? 8.222 -7.447 8.234 1.00 93.44 204 HIS A C 1
ATOM 1618 O O . HIS A 1 204 ? 7.157 -7.062 8.715 1.00 93.44 204 HIS A O 1
ATOM 1624 N N . LYS A 1 205 ? 9.352 -7.517 8.950 1.00 94.06 205 LYS A N 1
ATOM 1625 C CA . LYS A 1 205 ? 9.440 -7.087 10.350 1.00 94.06 205 LYS A CA 1
ATOM 1626 C C . LYS A 1 205 ? 9.063 -5.612 10.506 1.00 94.06 205 LYS A C 1
ATOM 1628 O O . LYS A 1 205 ? 8.226 -5.299 11.344 1.00 94.06 205 LYS A O 1
ATOM 1633 N N . ILE A 1 206 ? 9.595 -4.732 9.654 1.00 93.88 206 ILE A N 1
ATOM 1634 C CA . ILE A 1 206 ? 9.246 -3.300 9.656 1.00 93.88 206 ILE A CA 1
ATOM 1635 C C . ILE A 1 206 ? 7.741 -3.108 9.434 1.00 93.88 206 ILE A C 1
ATOM 1637 O O . ILE A 1 206 ? 7.101 -2.368 10.177 1.00 93.88 206 ILE A O 1
ATOM 1641 N N . ILE A 1 207 ? 7.160 -3.797 8.444 1.00 94.31 207 ILE A N 1
ATOM 1642 C CA . ILE A 1 207 ? 5.714 -3.735 8.173 1.00 94.31 207 ILE A CA 1
ATOM 1643 C C . ILE A 1 207 ? 4.915 -4.155 9.414 1.00 94.31 207 ILE A C 1
ATOM 1645 O O . ILE A 1 207 ? 3.994 -3.447 9.819 1.00 94.31 207 ILE A O 1
ATOM 1649 N N . ALA A 1 208 ? 5.275 -5.282 10.032 1.00 94.62 208 ALA A N 1
ATOM 1650 C CA . ALA A 1 208 ? 4.585 -5.810 11.203 1.00 94.62 208 ALA A CA 1
ATOM 1651 C C . ALA A 1 208 ? 4.665 -4.857 12.406 1.00 94.62 208 ALA A C 1
ATOM 1653 O O . ALA A 1 208 ? 3.647 -4.605 13.047 1.00 94.62 208 ALA A O 1
ATOM 1654 N N . GLU A 1 209 ? 5.837 -4.281 12.683 1.00 95.44 209 GLU A N 1
ATOM 1655 C CA . GLU A 1 209 ? 6.035 -3.325 13.780 1.00 95.44 209 GLU A CA 1
ATOM 1656 C C . GLU A 1 209 ? 5.202 -2.052 13.588 1.00 95.44 209 GLU A C 1
ATOM 1658 O O . GLU A 1 209 ? 4.550 -1.589 14.526 1.00 95.44 209 GLU A O 1
ATOM 1663 N N . GLN A 1 210 ? 5.169 -1.504 12.369 1.00 95.69 210 GLN A N 1
ATOM 1664 C CA . GLN A 1 210 ? 4.362 -0.316 12.075 1.00 95.69 210 GLN A CA 1
ATOM 1665 C C . GLN A 1 210 ? 2.860 -0.605 12.149 1.00 95.69 210 GLN A C 1
ATOM 1667 O O . GLN A 1 210 ? 2.105 0.212 12.678 1.00 95.69 210 GLN A O 1
ATOM 1672 N N . LEU A 1 211 ? 2.418 -1.770 11.664 1.00 94.31 211 LEU A N 1
ATOM 1673 C CA . LEU A 1 211 ? 1.021 -2.189 11.779 1.00 94.31 211 LEU A CA 1
ATOM 1674 C C . LEU A 1 211 ? 0.617 -2.380 13.241 1.00 94.31 211 LEU A C 1
ATOM 1676 O O . LEU A 1 211 ? -0.407 -1.844 13.650 1.00 94.31 211 LEU A O 1
ATOM 1680 N N . ALA A 1 212 ? 1.423 -3.087 14.037 1.00 93.25 212 ALA A N 1
ATOM 1681 C CA . ALA A 1 212 ? 1.151 -3.311 15.454 1.00 93.25 212 ALA A CA 1
ATOM 1682 C C . ALA A 1 212 ? 1.040 -1.985 16.220 1.00 93.25 212 ALA A C 1
ATOM 1684 O O . ALA A 1 212 ? 0.065 -1.765 16.939 1.00 93.25 212 ALA A O 1
ATOM 1685 N N . LYS A 1 213 ? 1.985 -1.064 15.993 1.00 93.38 213 LYS A N 1
ATOM 1686 C CA . LYS A 1 213 ? 1.947 0.283 16.569 1.00 93.38 213 LYS A CA 1
ATOM 1687 C C . LYS A 1 213 ? 0.659 1.019 16.196 1.00 93.38 213 LYS A C 1
ATOM 1689 O O . LYS A 1 213 ? -0.036 1.520 17.075 1.00 93.38 213 LYS A O 1
ATOM 1694 N N . ALA A 1 214 ? 0.307 1.036 14.912 1.00 92.38 214 ALA A N 1
ATOM 1695 C CA . ALA A 1 214 ? -0.893 1.716 14.435 1.00 92.38 214 ALA A CA 1
ATOM 1696 C C . ALA A 1 214 ? -2.182 1.111 15.005 1.00 92.38 214 ALA A C 1
ATOM 1698 O O . ALA A 1 214 ? -3.116 1.842 15.321 1.00 92.38 214 ALA A O 1
ATOM 1699 N N . ILE A 1 215 ? -2.236 -0.214 15.131 1.00 92.44 215 ILE A N 1
ATOM 1700 C CA . ILE A 1 215 ? -3.371 -0.946 15.694 1.00 92.44 215 ILE A CA 1
ATOM 1701 C C . ILE A 1 215 ? -3.611 -0.540 17.154 1.00 92.44 215 ILE A C 1
ATOM 1703 O O . ILE A 1 215 ? -4.751 -0.241 17.514 1.00 92.44 215 ILE A O 1
ATOM 1707 N N . VAL A 1 216 ? -2.546 -0.466 17.959 1.00 91.06 216 VAL A N 1
ATOM 1708 C CA . VAL A 1 216 ? -2.611 -0.033 19.364 1.00 91.06 216 VAL A CA 1
ATOM 1709 C C . VAL A 1 216 ? -3.004 1.441 19.466 1.00 91.06 216 VAL A C 1
ATOM 1711 O O . VAL A 1 216 ? -3.975 1.770 20.139 1.00 91.06 216 VAL A O 1
ATOM 1714 N N . GLU A 1 217 ? -2.316 2.334 18.746 1.00 91.12 217 GLU A N 1
ATOM 1715 C CA . GLU A 1 217 ? -2.572 3.786 18.787 1.00 91.12 217 GLU A CA 1
ATOM 1716 C C . GLU A 1 217 ? -4.003 4.162 18.382 1.00 91.12 217 GLU A C 1
ATOM 1718 O O . GLU A 1 217 ? -4.535 5.185 18.814 1.00 91.12 217 GLU A O 1
ATOM 1723 N N . LYS A 1 218 ? -4.629 3.350 17.527 1.00 88.25 218 LYS A N 1
ATOM 1724 C CA . LYS A 1 218 ? -5.981 3.581 17.011 1.00 88.25 218 LYS A CA 1
ATOM 1725 C C . LYS A 1 218 ? -7.057 2.800 17.771 1.00 88.25 218 LYS A C 1
ATOM 1727 O O . LYS A 1 218 ? -8.227 2.941 17.419 1.00 88.25 218 LYS A O 1
ATOM 1732 N N . GLY A 1 219 ? -6.683 1.993 18.769 1.00 88.56 219 GLY A N 1
ATOM 1733 C CA . GLY A 1 219 ? -7.613 1.175 19.552 1.00 88.56 219 GLY A CA 1
ATOM 1734 C C . GLY A 1 219 ? -8.384 0.156 18.706 1.00 88.56 219 GLY A C 1
ATOM 1735 O O . GLY A 1 219 ? -9.578 -0.036 18.917 1.00 88.56 219 GLY A O 1
ATOM 1736 N N . LEU A 1 220 ? -7.735 -0.448 17.699 1.00 85.19 220 LEU A N 1
ATOM 1737 C CA . LEU A 1 220 ? -8.399 -1.344 16.732 1.00 85.19 220 LEU A CA 1
ATOM 1738 C C . LEU A 1 220 ? -8.589 -2.774 17.231 1.00 85.19 220 LEU A C 1
ATOM 1740 O O . LEU A 1 220 ? -9.211 -3.576 16.541 1.00 85.19 220 LEU A O 1
ATOM 1744 N N . VAL A 1 221 ? -8.058 -3.094 18.406 1.00 77.00 221 VAL A N 1
ATOM 1745 C CA . VAL A 1 221 ? -8.285 -4.368 19.088 1.00 77.00 221 VAL A CA 1
ATOM 1746 C C . VAL A 1 221 ? -8.812 -4.045 20.471 1.00 77.00 221 VAL A C 1
ATOM 1748 O O . VAL A 1 221 ? -8.328 -3.117 21.120 1.00 77.00 221 VAL A O 1
ATOM 1751 N N . LYS A 1 222 ? -9.812 -4.802 20.916 1.00 59.25 222 LYS A N 1
ATOM 1752 C CA . LYS A 1 222 ? -10.257 -4.748 22.305 1.00 59.25 222 LYS A CA 1
ATOM 1753 C C . LYS A 1 222 ? -9.157 -5.360 23.167 1.00 59.25 222 LYS A C 1
ATOM 1755 O O . LYS A 1 222 ? -8.669 -6.440 22.844 1.00 59.25 222 LYS A O 1
ATOM 1760 N N . GLU A 1 223 ? -8.769 -4.679 24.242 1.00 56.16 223 GLU A N 1
ATOM 1761 C CA . GLU A 1 223 ? -8.039 -5.353 25.311 1.00 56.16 223 GLU A CA 1
ATOM 1762 C C . GLU A 1 223 ? -8.940 -6.464 25.842 1.00 56.16 223 GLU A C 1
ATOM 1764 O O . GLU A 1 223 ? -10.104 -6.230 26.182 1.00 56.16 223 GLU A O 1
ATOM 1769 N N . ASP A 1 224 ? -8.421 -7.686 25.852 1.00 52.53 224 ASP A N 1
ATOM 1770 C CA . ASP A 1 224 ? -9.126 -8.825 26.409 1.00 52.53 224 ASP A CA 1
ATOM 1771 C C . ASP A 1 224 ? -9.140 -8.649 27.935 1.00 52.53 224 ASP A C 1
ATOM 1773 O O . ASP A 1 224 ? -8.235 -9.074 28.651 1.00 52.53 224 ASP A O 1
ATOM 1777 N N . HIS A 1 225 ? -10.147 -7.948 28.456 1.00 43.09 225 HIS A N 1
ATOM 1778 C CA . HIS A 1 225 ? -10.437 -7.911 29.887 1.00 43.09 225 HIS A CA 1
ATOM 1779 C C . HIS A 1 225 ? -11.102 -9.231 30.299 1.00 43.09 225 HIS A C 1
ATOM 1781 O O . HIS A 1 225 ? -12.249 -9.255 30.741 1.00 43.09 225 HIS A O 1
ATOM 1787 N N . SER A 1 226 ? -10.393 -10.345 30.128 1.00 36.31 226 SER A N 1
ATOM 1788 C CA . SER A 1 226 ? -10.742 -11.585 30.812 1.00 36.31 226 SER A CA 1
ATOM 1789 C C . SER A 1 226 ? -10.190 -11.494 32.239 1.00 36.31 226 SER A C 1
ATOM 1791 O O . SER A 1 226 ? -8.970 -11.410 32.395 1.00 36.31 226 SER A O 1
ATOM 1793 N N . PRO A 1 227 ? -11.033 -11.461 33.289 1.00 47.56 227 PRO A N 1
ATOM 1794 C CA . PRO A 1 227 ? -10.544 -11.608 34.652 1.00 47.56 227 PRO A CA 1
ATOM 1795 C C . PRO A 1 227 ? -10.010 -13.038 34.806 1.00 47.56 227 PRO A C 1
ATOM 1797 O O . PRO A 1 227 ? -10.756 -14.001 34.617 1.00 47.56 227 PRO A O 1
ATOM 1800 N N . GLY A 1 228 ? -8.707 -13.154 35.067 1.00 44.62 228 GLY A N 1
ATOM 1801 C CA . GLY A 1 228 ? -8.078 -14.393 35.532 1.00 44.62 228 GLY A CA 1
ATOM 1802 C C . GLY A 1 228 ? -8.410 -14.695 36.986 1.00 44.62 228 GLY A C 1
ATOM 1803 O O . GLY A 1 228 ? -8.784 -13.748 37.717 1.00 44.62 228 GLY A O 1
#

Sequence (228 aa):
LPLDPDLVTLCVGVNDAFTIPNLCDDDKNLYVPWRRFIRKARKTLGHSRLFTLLDSGVIWLIKRRPTSVNDARSSQGMKPRVDLQSYYDNLLSIAQTCRRRGIPLLLFSFSLPDDYSRAMQRAAQNSKAYYIDLEPAFEHAAKTLANNPTTDAQPDVAFERPHAAAVGRLFAGVYQTMFSKKMLAIHTNRALFIDPCHPTPLGHKIIAEQLAKAIVEKGLVKEDHSPG